Protein AF-A0AAE3KQT6-F1 (afdb_monomer)

Sequence (241 aa):
MSINRRKFTQLAILGGASLATTSGIFFPKPAEAFIFGLLLRGLSSRAIFGSLLRFAAGRVIGSLSDSFGPSEEELLAIQLADRDFVERQFTANKTELARAQTSIFWGQQRQDNWGPNVGFGFVQKYQSEISTAKITGPTMTGIHVATQVLAKQGLSPNQVADSLLPVLSQFDDWCSWEGDSFPGATGNQNICFANYRTTLGEVTSRYELIEPGAGGRGNVELIVEAGGQPRRNIIVEVKFA

Organism: NCBI:txid2699891

Solvent-accessible surface area (backbone atoms only — not comparable to full-atom values): 12549 Å² total; per-residue (Å²): 134,82,83,50,67,71,61,51,50,51,52,50,49,52,52,49,49,53,46,39,67,69,38,63,83,77,46,65,63,58,71,46,79,47,82,45,81,45,55,31,71,75,55,44,21,52,61,51,43,63,60,44,45,70,21,43,44,57,51,55,48,66,76,54,74,87,53,102,57,71,50,74,70,51,41,51,53,42,52,55,54,50,48,54,35,48,78,71,51,31,70,41,64,56,24,74,42,42,71,65,58,70,41,60,48,32,22,20,16,24,82,48,99,45,32,57,30,34,34,39,40,34,50,47,76,37,99,90,39,84,22,48,35,35,36,17,20,46,56,39,50,34,51,54,55,46,50,53,54,41,44,74,72,67,46,51,44,50,56,41,29,29,32,69,40,73,63,58,67,65,45,79,42,74,34,41,82,65,11,28,71,48,94,94,51,91,41,48,68,35,31,33,78,48,75,45,46,22,79,37,33,34,33,39,31,39,34,38,50,75,38,85,57,73,67,19,30,33,38,22,40,30,37,36,42,28,67,99,52,58,31,34,40,40,35,36,40,35,33,27,81

Structure (mmCIF, N/CA/C/O backbone):
data_AF-A0AAE3KQT6-F1
#
_entry.id   AF-A0AAE3KQT6-F1
#
loop_
_atom_site.group_PDB
_atom_site.id
_atom_site.type_symbol
_atom_site.label_atom_id
_atom_site.label_alt_id
_atom_site.label_comp_id
_atom_site.label_asym_id
_atom_site.label_entity_id
_atom_site.label_seq_id
_atom_site.pdbx_PDB_ins_code
_atom_site.Cartn_x
_atom_site.Cartn_y
_atom_site.Cartn_z
_atom_site.occupancy
_atom_site.B_iso_or_equiv
_atom_site.auth_seq_id
_atom_site.auth_comp_id
_atom_site.auth_asym_id
_atom_site.auth_atom_id
_atom_site.pdbx_PDB_model_num
ATOM 1 N N . MET A 1 1 ? -13.520 -45.373 35.159 1.00 45.06 1 MET A N 1
ATOM 2 C CA . MET A 1 1 ? -13.386 -45.866 33.768 1.00 45.06 1 MET A CA 1
ATOM 3 C C . MET A 1 1 ? -11.970 -45.583 33.290 1.00 45.06 1 MET A C 1
ATOM 5 O O . MET A 1 1 ? -11.624 -44.420 33.146 1.00 45.06 1 MET A O 1
ATOM 9 N N . SER A 1 2 ? -11.134 -46.604 33.095 1.00 53.38 2 SER A N 1
ATOM 10 C CA . SER A 1 2 ? -9.786 -46.422 32.540 1.00 53.38 2 SER A CA 1
ATOM 11 C C . SER A 1 2 ? -9.871 -46.237 31.024 1.00 53.38 2 SER A C 1
ATOM 13 O O . SER A 1 2 ? -10.449 -47.078 30.330 1.00 53.38 2 SER A O 1
ATOM 15 N N . ILE A 1 3 ? -9.305 -45.152 30.494 1.00 54.44 3 ILE A N 1
ATOM 16 C CA . ILE A 1 3 ? -9.209 -44.941 29.046 1.00 54.44 3 ILE A CA 1
ATOM 17 C C . ILE A 1 3 ? -8.316 -46.048 28.468 1.00 54.44 3 ILE A C 1
ATOM 19 O O . ILE A 1 3 ? -7.129 -46.133 28.768 1.00 54.44 3 ILE A O 1
ATOM 23 N N . ASN A 1 4 ? -8.907 -46.930 27.660 1.00 73.75 4 ASN A N 1
ATOM 24 C CA . ASN A 1 4 ? -8.186 -47.990 26.961 1.00 73.75 4 ASN A CA 1
ATOM 25 C C . ASN A 1 4 ? -7.177 -47.352 25.990 1.00 73.75 4 ASN A C 1
ATOM 27 O O . ASN A 1 4 ? -7.542 -46.452 25.229 1.00 73.75 4 ASN A O 1
ATOM 31 N N . ARG A 1 5 ? -5.929 -47.839 25.994 1.00 61.91 5 ARG A N 1
ATOM 32 C CA . ARG A 1 5 ? -4.806 -47.354 25.174 1.00 61.91 5 ARG A CA 1
ATOM 33 C C . ARG A 1 5 ? -5.206 -47.120 23.714 1.00 61.91 5 ARG A C 1
ATOM 35 O O . ARG A 1 5 ? -4.842 -46.103 23.144 1.00 61.91 5 ARG A O 1
ATOM 42 N N . ARG A 1 6 ? -6.055 -47.983 23.145 1.00 67.12 6 ARG A N 1
ATOM 43 C CA . ARG A 1 6 ? -6.556 -47.853 21.765 1.00 67.12 6 ARG A CA 1
ATOM 44 C C . ARG A 1 6 ? -7.429 -46.608 21.530 1.00 67.12 6 ARG A C 1
ATOM 46 O O . ARG A 1 6 ? -7.316 -45.989 20.478 1.00 67.12 6 ARG A O 1
ATOM 53 N N . LYS A 1 7 ? -8.253 -46.209 22.508 1.00 62.72 7 LYS A N 1
ATOM 54 C CA . LYS A 1 7 ? -9.067 -44.978 22.446 1.00 62.72 7 LYS A CA 1
ATOM 55 C C . LYS A 1 7 ? -8.210 -43.726 22.638 1.00 62.72 7 LYS A C 1
ATOM 57 O O . LYS A 1 7 ? -8.440 -42.732 21.960 1.00 62.72 7 LYS A O 1
ATOM 62 N N . PHE A 1 8 ? -7.196 -43.794 23.504 1.00 66.56 8 PHE A N 1
ATOM 63 C CA . PHE A 1 8 ? -6.222 -42.711 23.664 1.00 66.56 8 PHE A CA 1
ATOM 64 C C . PHE A 1 8 ? -5.419 -42.485 22.377 1.00 66.56 8 PHE A C 1
ATOM 66 O O . PHE A 1 8 ? -5.303 -41.355 21.923 1.00 66.56 8 PHE A O 1
ATOM 73 N N . THR A 1 9 ? -4.935 -43.552 21.733 1.00 61.53 9 THR A N 1
ATOM 74 C CA . THR A 1 9 ? -4.203 -43.445 20.463 1.00 61.53 9 THR A CA 1
ATOM 75 C C . THR A 1 9 ? -5.090 -42.917 19.335 1.00 61.53 9 THR A C 1
ATOM 77 O O . THR A 1 9 ? -4.634 -42.089 18.559 1.00 61.53 9 THR A O 1
ATOM 80 N N . GLN A 1 10 ? -6.364 -43.318 19.261 1.00 51.22 10 GLN A N 1
ATOM 81 C CA . GLN A 1 10 ? -7.303 -42.742 18.290 1.00 51.22 10 GLN A CA 1
ATOM 82 C C . GLN A 1 10 ? -7.546 -41.248 18.527 1.00 51.22 10 GLN A C 1
ATOM 84 O O . GLN A 1 10 ? -7.525 -40.482 17.572 1.00 51.22 10 GLN A O 1
ATOM 89 N N . LEU A 1 11 ? -7.714 -40.817 19.780 1.00 55.22 11 LEU A N 1
ATOM 90 C CA . LEU A 1 11 ? -7.868 -39.397 20.117 1.00 55.22 11 LEU A CA 1
ATOM 91 C C . LEU A 1 11 ? -6.589 -38.593 19.852 1.00 55.22 11 LEU A C 1
ATOM 93 O O . LEU A 1 11 ? -6.672 -37.480 19.347 1.00 55.22 11 LEU A O 1
ATOM 97 N N . ALA A 1 12 ? -5.414 -39.159 20.129 1.00 56.00 12 ALA A N 1
ATOM 98 C CA . ALA A 1 12 ? -4.128 -38.523 19.854 1.00 56.00 12 ALA A CA 1
ATOM 99 C C . ALA A 1 12 ? -3.835 -38.427 18.348 1.00 56.00 12 ALA A C 1
ATOM 101 O O . ALA A 1 12 ? -3.315 -37.412 17.898 1.00 56.00 12 ALA A O 1
ATOM 102 N N . ILE A 1 13 ? -4.207 -39.441 17.556 1.00 56.50 13 ILE A N 1
ATOM 103 C CA . ILE A 1 13 ? -4.082 -39.410 16.091 1.00 56.50 13 ILE A CA 1
ATOM 104 C C . ILE A 1 13 ? -5.097 -38.442 15.485 1.00 56.50 13 ILE A C 1
ATOM 106 O O . ILE A 1 13 ? -4.734 -37.700 14.586 1.00 56.50 13 ILE A O 1
ATOM 110 N N . LEU A 1 14 ? -6.336 -38.391 15.981 1.00 55.06 14 LEU A N 1
ATOM 111 C CA . LEU A 1 14 ? -7.327 -37.412 15.522 1.00 55.06 14 LEU A CA 1
ATOM 112 C C . LEU A 1 14 ? -6.923 -35.982 15.904 1.00 55.06 14 LEU A C 1
ATOM 114 O O . LEU A 1 14 ? -7.011 -35.089 15.070 1.00 55.06 14 LEU A O 1
ATOM 118 N N . GLY A 1 15 ? -6.405 -35.769 17.117 1.00 51.66 15 GLY A N 1
ATOM 119 C CA . GLY A 1 15 ? -5.860 -34.480 17.549 1.00 51.66 15 GLY A CA 1
ATOM 120 C C . GLY A 1 15 ? -4.611 -34.070 16.762 1.00 51.66 15 GLY A C 1
ATOM 121 O O . GLY A 1 15 ? -4.498 -32.920 16.347 1.00 51.66 15 GLY A O 1
ATOM 122 N N . GLY A 1 16 ? -3.711 -35.018 16.484 1.00 51.59 16 GLY A N 1
ATOM 123 C CA . GLY A 1 16 ? -2.509 -34.810 15.675 1.00 51.59 16 GLY A CA 1
ATOM 124 C C . GLY A 1 16 ? -2.806 -34.591 14.191 1.00 51.59 16 GLY A C 1
ATOM 125 O O . GLY A 1 16 ? -2.190 -33.732 13.571 1.00 51.59 16 GLY A O 1
ATOM 126 N N . ALA A 1 17 ? -3.790 -35.295 13.629 1.00 51.03 17 ALA A N 1
ATOM 127 C CA . ALA A 1 17 ? -4.264 -35.092 12.263 1.00 51.03 17 ALA A CA 1
ATOM 128 C C . ALA A 1 17 ? -4.976 -33.742 12.121 1.00 51.03 17 ALA A C 1
ATOM 130 O O . ALA A 1 17 ? -4.732 -33.038 11.148 1.00 51.03 17 ALA A O 1
ATOM 131 N N . SER A 1 18 ? -5.771 -33.340 13.119 1.00 46.16 18 SER A N 1
ATOM 132 C CA . SER A 1 18 ? -6.424 -32.028 13.139 1.00 46.16 18 SER A CA 1
ATOM 133 C C . SER A 1 18 ? -5.397 -30.891 13.227 1.00 46.16 18 SER A C 1
ATOM 135 O O . SER A 1 18 ? -5.534 -29.897 12.516 1.00 46.16 18 SER A O 1
ATOM 137 N N . LEU A 1 19 ? -4.328 -31.068 14.018 1.00 48.12 19 LEU A N 1
ATOM 138 C CA . LEU A 1 19 ? -3.187 -30.146 14.082 1.00 48.12 19 LEU A CA 1
ATOM 139 C C . LEU A 1 19 ? -2.345 -30.146 12.799 1.00 48.12 19 LEU A C 1
ATOM 141 O O . LEU A 1 19 ? -1.865 -29.091 12.395 1.00 48.12 19 LEU A O 1
ATOM 145 N N . ALA A 1 20 ? -2.178 -31.287 12.128 1.00 43.75 20 ALA A N 1
ATOM 146 C CA . ALA A 1 20 ? -1.479 -31.377 10.845 1.00 43.75 20 ALA A CA 1
ATOM 147 C C . ALA A 1 20 ? -2.267 -30.711 9.705 1.00 43.75 20 ALA A C 1
ATOM 149 O O . ALA A 1 20 ? -1.659 -30.121 8.821 1.00 43.75 20 ALA A O 1
ATOM 150 N N . THR A 1 21 ? -3.605 -30.738 9.745 1.00 46.75 21 THR A N 1
ATOM 151 C CA . THR A 1 21 ? -4.458 -29.992 8.802 1.00 46.75 21 THR A CA 1
ATOM 152 C C . THR A 1 21 ? -4.517 -28.491 9.081 1.00 46.75 21 THR A C 1
ATOM 154 O O . THR A 1 21 ? -4.748 -27.719 8.156 1.00 46.75 21 THR A O 1
ATOM 157 N N . THR A 1 22 ? -4.302 -28.050 10.327 1.00 47.22 22 THR A N 1
ATOM 158 C CA . THR A 1 22 ? -4.290 -26.617 10.680 1.00 47.22 22 THR A CA 1
ATOM 159 C C . THR A 1 22 ? -2.896 -25.992 10.666 1.00 47.22 22 THR A C 1
ATOM 161 O O . THR A 1 22 ? -2.772 -24.781 10.504 1.00 47.22 22 THR A O 1
ATOM 164 N N . SER A 1 23 ? -1.837 -26.785 10.840 1.00 45.09 23 SER A N 1
ATOM 165 C CA . SER A 1 23 ? -0.459 -26.331 10.664 1.00 45.09 23 SER A CA 1
ATOM 166 C C . SER A 1 23 ? -0.118 -26.420 9.180 1.00 45.09 23 SER A C 1
ATOM 168 O O . SER A 1 23 ? -0.044 -27.504 8.612 1.00 45.09 23 SER A O 1
ATOM 170 N N . GLY A 1 24 ? 0.108 -25.278 8.527 1.00 44.66 24 GLY A N 1
ATOM 171 C CA . GLY A 1 24 ? 0.478 -25.192 7.104 1.00 44.66 24 GLY A CA 1
ATOM 172 C C . GLY A 1 24 ? 1.811 -25.864 6.723 1.00 44.66 24 GLY A C 1
ATOM 173 O O . GLY A 1 24 ? 2.360 -25.557 5.673 1.00 44.66 24 GLY A O 1
ATOM 174 N N . ILE A 1 25 ? 2.341 -26.748 7.577 1.00 52.38 25 ILE A N 1
ATOM 175 C CA . ILE A 1 25 ? 3.559 -27.542 7.397 1.00 5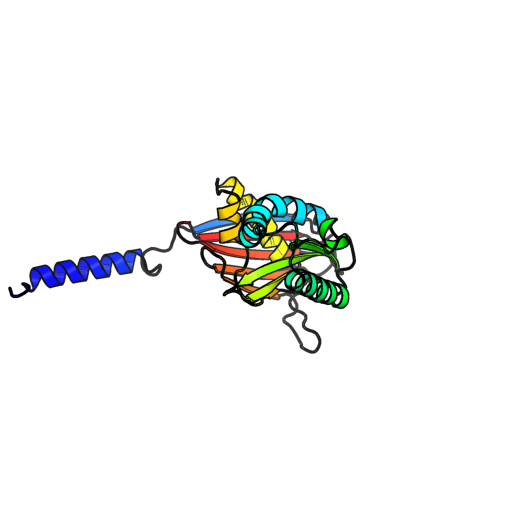2.38 25 ILE A CA 1
ATOM 176 C C . ILE A 1 25 ? 3.283 -28.774 6.520 1.00 52.38 25 ILE A C 1
ATOM 178 O O . ILE A 1 25 ? 4.110 -29.105 5.677 1.00 52.38 25 ILE A O 1
ATOM 182 N N . PHE A 1 26 ? 2.137 -29.451 6.689 1.00 44.38 26 PHE A N 1
ATOM 183 C CA . PHE A 1 26 ? 1.831 -30.702 5.964 1.00 44.38 26 PHE A CA 1
ATOM 184 C C . PHE A 1 26 ? 0.828 -30.537 4.820 1.00 44.38 26 PHE A C 1
ATOM 186 O O . PHE A 1 26 ? 0.835 -31.326 3.879 1.00 44.38 26 PHE A O 1
ATOM 193 N N . PHE A 1 27 ? 0.006 -29.490 4.871 1.00 52.12 27 PHE A N 1
ATOM 194 C CA . PHE A 1 27 ? -0.872 -29.092 3.778 1.00 52.12 27 PHE A CA 1
ATOM 195 C C . PHE A 1 27 ? -0.632 -27.605 3.521 1.00 52.12 27 PHE A C 1
ATOM 197 O O . PHE A 1 27 ? -1.226 -26.774 4.216 1.00 52.12 27 PHE A O 1
ATOM 204 N N . PRO A 1 28 ? 0.277 -27.238 2.595 1.00 56.16 28 PRO A N 1
ATOM 205 C CA . PRO A 1 28 ? 0.441 -25.838 2.238 1.00 56.16 28 PRO A CA 1
ATOM 206 C C . PRO A 1 28 ? -0.929 -25.312 1.812 1.00 56.16 28 PRO A C 1
ATOM 208 O O . PRO A 1 28 ? -1.635 -25.967 1.039 1.00 56.16 28 PRO A O 1
ATOM 211 N N . LYS A 1 29 ? -1.333 -24.155 2.354 1.00 58.22 29 LYS A N 1
ATOM 212 C CA . LYS A 1 29 ? -2.556 -23.492 1.890 1.00 58.22 29 LYS A CA 1
ATOM 213 C C . LYS A 1 29 ? -2.483 -23.413 0.361 1.00 58.22 29 LYS A C 1
ATOM 215 O O . LYS A 1 29 ? -1.403 -23.095 -0.149 1.00 58.22 29 LYS A O 1
ATOM 220 N N . PRO A 1 30 ? -3.583 -23.684 -0.367 1.00 62.59 30 PRO A N 1
ATOM 221 C CA . PRO A 1 30 ? -3.598 -23.470 -1.806 1.00 62.59 30 PRO A CA 1
ATOM 222 C C . PRO A 1 30 ? -3.068 -22.061 -2.089 1.00 62.59 30 PRO A C 1
ATOM 224 O O . PRO A 1 30 ? -3.440 -21.109 -1.398 1.00 62.59 30 PRO A O 1
ATOM 227 N N . ALA A 1 31 ? -2.119 -21.971 -3.017 1.00 75.94 31 ALA A N 1
ATOM 228 C CA . ALA A 1 31 ? -1.433 -20.737 -3.353 1.00 75.94 31 ALA A CA 1
ATOM 229 C C . ALA A 1 31 ? -1.808 -20.336 -4.776 1.00 75.94 31 ALA A C 1
ATOM 231 O O . ALA A 1 31 ? -1.657 -21.121 -5.711 1.00 75.94 31 ALA A O 1
ATOM 232 N N . GLU A 1 32 ? -2.291 -19.113 -4.930 1.00 84.94 32 GLU A N 1
ATOM 233 C CA . GLU A 1 32 ? -2.606 -18.524 -6.224 1.00 84.94 32 GLU A CA 1
ATOM 234 C C . GLU A 1 32 ? -1.590 -17.430 -6.532 1.00 84.94 32 GLU A C 1
ATOM 236 O O . GLU A 1 32 ? -1.228 -16.647 -5.652 1.00 84.94 32 GLU A O 1
ATOM 241 N N . ALA A 1 33 ? -1.123 -17.377 -7.776 1.00 86.31 33 ALA A N 1
ATOM 242 C CA . ALA A 1 33 ? -0.138 -16.402 -8.220 1.00 86.31 33 ALA A CA 1
ATOM 243 C C . ALA A 1 33 ? -0.707 -15.545 -9.351 1.00 86.31 33 ALA A C 1
ATOM 245 O O . ALA A 1 33 ? -1.298 -16.065 -10.298 1.00 86.31 33 ALA A O 1
ATOM 246 N N . PHE A 1 34 ? -0.501 -14.234 -9.261 1.00 90.50 34 PHE A N 1
ATOM 247 C CA . PHE A 1 34 ? -0.956 -13.261 -10.245 1.00 90.50 34 PHE A CA 1
ATOM 248 C C . PHE A 1 34 ? 0.182 -12.322 -10.626 1.00 90.50 34 PHE A C 1
ATOM 250 O O . PHE A 1 34 ? 0.961 -11.918 -9.766 1.00 90.50 34 PHE A O 1
ATOM 257 N N . ILE A 1 35 ? 0.254 -11.953 -11.906 1.00 89.06 35 ILE A N 1
ATOM 258 C CA . ILE A 1 35 ? 1.260 -11.026 -12.432 1.00 89.06 35 ILE A CA 1
ATOM 259 C C . ILE A 1 35 ? 0.548 -9.919 -13.208 1.00 89.06 35 ILE A C 1
ATOM 261 O O . ILE A 1 35 ? -0.262 -10.198 -14.094 1.00 89.06 35 ILE A O 1
ATOM 265 N N . PHE A 1 36 ? 0.860 -8.667 -12.883 1.00 92.88 36 PHE A N 1
ATOM 266 C CA . PHE A 1 36 ? 0.294 -7.479 -13.518 1.00 92.88 36 PHE A CA 1
ATOM 267 C C . PHE A 1 36 ? 1.395 -6.530 -13.973 1.00 92.88 36 PHE A C 1
ATOM 269 O O . PHE A 1 36 ? 2.407 -6.387 -13.298 1.00 92.88 36 PHE A O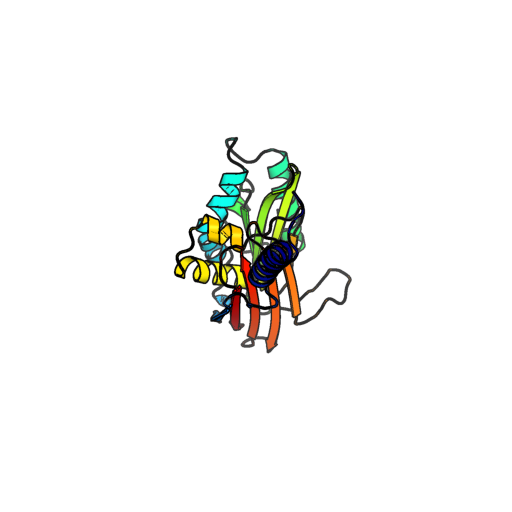 1
ATOM 276 N N . GLY A 1 37 ? 1.168 -5.849 -15.096 1.00 90.69 37 GLY A N 1
ATOM 277 C CA . GLY A 1 37 ? 2.009 -4.749 -15.561 1.00 90.69 37 GLY A CA 1
ATOM 278 C C . GLY A 1 37 ? 1.284 -3.417 -15.404 1.00 90.69 37 GLY A C 1
ATOM 279 O O . GLY A 1 37 ? 0.107 -3.309 -15.757 1.00 90.69 37 GLY A O 1
ATOM 280 N N . LEU A 1 38 ? 1.977 -2.400 -14.900 1.00 91.19 38 LEU A N 1
ATOM 281 C CA . LEU A 1 38 ? 1.427 -1.065 -14.696 1.00 91.19 38 LEU A CA 1
ATOM 282 C C . LEU A 1 38 ? 2.431 0.017 -15.113 1.00 91.19 38 LEU A C 1
ATOM 284 O O . LEU A 1 38 ? 3.636 -0.125 -14.932 1.00 91.19 38 LEU A O 1
ATOM 288 N N . LEU A 1 39 ? 1.931 1.119 -15.678 1.00 91.25 39 LEU A N 1
ATOM 289 C CA . LEU A 1 39 ? 2.743 2.301 -15.973 1.00 91.25 39 LEU A CA 1
ATOM 290 C C . LEU A 1 39 ? 2.680 3.275 -14.800 1.00 91.25 39 LEU A C 1
ATOM 292 O O . LEU A 1 39 ? 1.590 3.737 -14.456 1.00 91.25 39 LEU A O 1
ATOM 296 N N . LEU A 1 40 ? 3.832 3.652 -14.246 1.00 88.06 40 LEU A N 1
ATOM 297 C CA . LEU A 1 40 ? 3.901 4.487 -13.049 1.00 88.06 40 LEU A CA 1
ATOM 298 C C . LEU A 1 40 ? 3.211 5.844 -13.243 1.00 88.06 40 LEU A C 1
ATOM 300 O O . LEU A 1 40 ? 2.447 6.279 -12.390 1.00 88.06 40 LEU A O 1
ATOM 304 N N . ARG A 1 41 ? 3.362 6.468 -14.419 1.00 86.12 41 ARG A N 1
ATOM 305 C CA . ARG A 1 41 ? 2.656 7.715 -14.786 1.00 86.12 41 ARG A CA 1
ATOM 306 C C . ARG A 1 41 ? 1.124 7.628 -14.729 1.00 86.12 41 ARG A C 1
ATOM 308 O O . ARG A 1 41 ? 0.462 8.658 -14.701 1.00 86.12 41 ARG A O 1
ATOM 315 N N . GLY A 1 42 ? 0.563 6.419 -14.788 1.00 82.75 42 GLY A N 1
ATOM 316 C CA . GLY A 1 42 ? -0.875 6.183 -14.681 1.00 82.75 42 GLY A CA 1
ATOM 317 C C . GLY A 1 42 ? -1.380 6.182 -13.238 1.00 82.75 42 GLY A C 1
ATOM 318 O O . GLY A 1 42 ? -2.591 6.239 -13.023 1.00 82.75 42 GLY A O 1
ATOM 319 N N . LEU A 1 43 ? -0.481 6.133 -12.249 1.00 85.81 43 LEU A N 1
ATOM 320 C CA . LEU A 1 43 ? -0.858 6.231 -10.848 1.00 85.81 43 LEU A CA 1
ATOM 321 C C . LEU A 1 43 ? -1.170 7.677 -10.481 1.00 85.81 43 LEU A C 1
ATOM 323 O O . LEU A 1 43 ? -0.434 8.612 -10.782 1.00 85.81 43 LEU A O 1
ATOM 327 N N . SER A 1 44 ? -2.272 7.850 -9.768 1.00 87.62 44 SER A N 1
ATOM 328 C CA . SER A 1 44 ? -2.572 9.090 -9.070 1.00 87.62 44 SER A CA 1
ATOM 329 C C . SER A 1 44 ? -3.217 8.758 -7.741 1.00 87.62 44 SER A C 1
ATOM 331 O O . SER A 1 44 ? -3.967 7.781 -7.626 1.00 87.62 44 SER A O 1
ATOM 333 N N . SER A 1 45 ? -2.965 9.600 -6.745 1.00 85.31 45 SER A N 1
ATOM 334 C CA . SER A 1 45 ? -3.616 9.505 -5.438 1.00 85.31 45 SER A CA 1
ATOM 335 C C . SER A 1 45 ? -5.135 9.431 -5.567 1.00 85.31 45 SER A C 1
ATOM 337 O O . SER A 1 45 ? -5.755 8.605 -4.914 1.00 85.31 45 SER A O 1
ATOM 3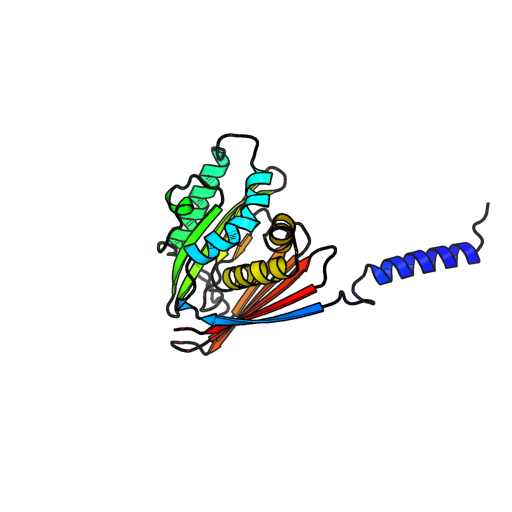39 N N . ARG A 1 46 ? -5.746 10.213 -6.465 1.00 83.00 46 ARG A N 1
ATOM 340 C CA . ARG A 1 46 ? -7.200 10.202 -6.692 1.00 83.00 46 ARG A CA 1
ATOM 341 C C . ARG A 1 46 ? -7.709 8.875 -7.250 1.00 83.00 46 ARG A C 1
ATOM 343 O O . ARG A 1 46 ? -8.726 8.387 -6.769 1.00 83.00 46 ARG A O 1
ATOM 350 N N . ALA A 1 47 ? -7.026 8.294 -8.238 1.00 82.06 47 ALA A N 1
ATOM 351 C CA . ALA A 1 47 ? -7.447 7.028 -8.838 1.00 82.06 47 ALA A CA 1
ATOM 352 C C . ALA A 1 47 ? -7.317 5.865 -7.844 1.00 82.06 47 ALA A C 1
ATOM 354 O O . ALA A 1 47 ? -8.269 5.105 -7.650 1.00 82.06 47 ALA A O 1
ATOM 355 N N . ILE A 1 48 ? -6.168 5.772 -7.164 1.00 84.88 48 ILE A N 1
ATOM 356 C CA . ILE A 1 48 ? -5.932 4.746 -6.143 1.00 84.88 48 ILE A CA 1
ATOM 357 C C . ILE A 1 48 ? -6.944 4.910 -5.006 1.00 84.88 48 ILE A C 1
ATOM 359 O O . ILE A 1 48 ? -7.656 3.964 -4.673 1.00 84.88 48 ILE A O 1
ATOM 363 N N . PHE A 1 49 ? -7.092 6.121 -4.476 1.00 79.75 49 PHE A N 1
ATOM 364 C CA . PHE A 1 49 ? -7.993 6.396 -3.363 1.00 79.75 49 PHE A CA 1
ATOM 365 C C . PHE A 1 49 ? -9.461 6.156 -3.709 1.00 79.75 49 PHE A C 1
ATOM 367 O O . PHE A 1 49 ? -10.159 5.500 -2.949 1.00 79.75 49 PHE A O 1
ATOM 374 N N . GLY A 1 50 ? -9.932 6.616 -4.871 1.00 75.56 50 GLY A N 1
ATOM 375 C CA . GLY A 1 50 ? -11.310 6.380 -5.308 1.00 75.56 50 GLY A CA 1
ATOM 376 C C . GLY A 1 50 ? -11.636 4.891 -5.454 1.00 75.56 50 GLY A C 1
ATOM 377 O O . GLY A 1 50 ? -12.756 4.473 -5.159 1.00 75.56 50 GLY A O 1
ATOM 378 N N . SER A 1 51 ? -10.653 4.077 -5.858 1.00 76.81 51 SER A N 1
ATOM 379 C CA . SER A 1 51 ? -10.810 2.621 -5.903 1.00 76.81 51 SER A CA 1
ATOM 380 C C . SER A 1 51 ? -10.871 2.009 -4.503 1.00 76.81 51 SER A C 1
ATOM 382 O O . SER A 1 51 ? -11.785 1.237 -4.228 1.00 76.81 51 SER A O 1
ATOM 384 N N . LEU A 1 52 ? -9.958 2.401 -3.608 1.00 78.12 52 LEU A N 1
ATOM 385 C CA . LEU A 1 52 ? -9.850 1.862 -2.254 1.00 78.12 52 LEU A CA 1
ATOM 386 C C . LEU A 1 52 ? -11.010 2.288 -1.371 1.00 78.12 52 LEU A C 1
ATOM 388 O O . LEU A 1 52 ? -11.431 1.506 -0.528 1.00 78.12 52 LEU A O 1
ATOM 392 N N . LEU A 1 53 ? -11.558 3.484 -1.589 1.00 74.62 53 LEU A N 1
ATOM 393 C CA . LEU A 1 53 ? -12.656 4.030 -0.807 1.00 74.62 53 LEU A CA 1
ATOM 394 C C . LEU A 1 53 ? -13.821 3.045 -0.717 1.00 74.62 53 LEU A C 1
ATOM 396 O O . LEU A 1 53 ? -14.370 2.850 0.355 1.00 74.62 53 LEU A O 1
ATOM 400 N N . ARG A 1 54 ? -14.153 2.356 -1.811 1.00 73.06 54 ARG A N 1
ATOM 401 C CA . ARG A 1 54 ? -15.261 1.386 -1.848 1.00 73.06 54 ARG A CA 1
ATOM 402 C C . ARG A 1 54 ? -15.060 0.189 -0.913 1.00 73.06 54 ARG A C 1
ATOM 404 O O . ARG A 1 54 ? -16.040 -0.433 -0.523 1.00 73.06 54 ARG A O 1
ATOM 411 N N . PHE A 1 55 ? -13.813 -0.125 -0.571 1.00 73.56 55 PHE A N 1
ATOM 412 C CA . PHE A 1 55 ? -13.428 -1.273 0.251 1.00 73.56 55 PHE A CA 1
ATOM 413 C C . PHE A 1 55 ? -13.068 -0.831 1.672 1.00 73.56 55 PHE A C 1
ATOM 415 O O . PHE A 1 55 ? -13.609 -1.351 2.643 1.00 73.56 55 PHE A O 1
ATOM 422 N N . ALA A 1 56 ? -12.223 0.194 1.795 1.00 65.31 56 ALA A N 1
ATOM 423 C CA . ALA A 1 56 ? -11.797 0.766 3.065 1.00 65.31 56 ALA A CA 1
ATOM 424 C C . ALA A 1 56 ? -12.952 1.431 3.826 1.00 65.31 56 ALA A C 1
ATOM 426 O O . ALA A 1 56 ? -13.010 1.304 5.047 1.00 65.31 56 ALA A O 1
ATOM 427 N N . ALA A 1 57 ? -13.902 2.077 3.134 1.00 59.50 57 ALA A N 1
ATOM 428 C CA . ALA A 1 57 ? -15.045 2.722 3.780 1.00 59.50 57 ALA A CA 1
ATOM 429 C C . ALA A 1 57 ? -15.864 1.742 4.630 1.00 59.50 57 ALA A C 1
ATOM 431 O O . ALA A 1 57 ? -16.277 2.110 5.719 1.00 59.50 57 ALA A O 1
ATOM 432 N N . GLY A 1 58 ? -16.042 0.487 4.204 1.00 53.91 58 GLY A N 1
ATOM 433 C CA . GLY A 1 58 ? -16.807 -0.502 4.976 1.00 53.91 58 GLY A CA 1
ATOM 434 C C . GLY A 1 58 ? -16.217 -0.796 6.361 1.00 53.91 58 GLY A C 1
ATOM 435 O O . GLY A 1 58 ? -16.957 -0.999 7.320 1.00 53.91 58 GLY A O 1
ATOM 436 N N . ARG A 1 59 ? -14.887 -0.737 6.489 1.00 59.00 59 ARG A N 1
ATOM 437 C CA . ARG A 1 59 ? -14.161 -0.991 7.740 1.00 59.00 59 ARG A CA 1
ATOM 438 C C . ARG A 1 59 ? -13.922 0.278 8.553 1.00 59.00 59 ARG A C 1
ATOM 440 O O . ARG A 1 59 ? -14.141 0.291 9.756 1.00 59.00 59 ARG A O 1
ATOM 447 N N . VAL A 1 60 ? -13.503 1.342 7.879 1.00 53.47 60 VAL A N 1
ATOM 448 C CA . VAL A 1 60 ? -13.128 2.618 8.493 1.00 53.47 60 VAL A CA 1
ATOM 449 C C . VAL A 1 60 ? -14.366 3.396 8.968 1.00 53.47 60 VAL A C 1
ATOM 451 O O . VAL A 1 60 ? -14.339 3.983 10.045 1.00 53.47 60 VAL A O 1
ATOM 454 N N . ILE A 1 61 ? -15.488 3.329 8.236 1.00 47.12 61 ILE A N 1
ATOM 455 C CA . ILE A 1 61 ? -16.780 3.876 8.695 1.00 47.12 61 ILE A CA 1
ATOM 456 C C . ILE A 1 61 ? -17.377 2.978 9.788 1.00 47.12 61 ILE A C 1
ATOM 458 O O . ILE A 1 61 ? -17.895 3.488 10.777 1.00 47.12 61 ILE A O 1
ATOM 462 N N . GLY A 1 62 ? -17.260 1.651 9.652 1.00 41.59 62 GLY A N 1
ATOM 463 C CA . GLY A 1 62 ? -17.800 0.687 10.618 1.00 41.59 62 GLY A CA 1
ATOM 464 C C . GLY A 1 62 ? -17.123 0.714 11.993 1.00 41.59 62 GLY A C 1
ATOM 465 O O . GLY A 1 62 ? -17.769 0.407 12.988 1.00 41.59 62 GLY A O 1
ATOM 466 N N . SER A 1 63 ? -15.850 1.116 12.081 1.00 49.66 63 SER A N 1
ATOM 467 C CA . SER A 1 63 ? -15.146 1.271 13.363 1.00 49.66 63 SER A CA 1
ATOM 468 C C . SER A 1 63 ? -15.425 2.596 14.080 1.00 49.66 63 SER A C 1
ATOM 470 O O . SER A 1 63 ? -14.984 2.760 15.217 1.00 49.66 63 SER A O 1
ATOM 472 N N . LEU A 1 64 ? -16.090 3.557 13.424 1.00 49.34 64 LEU A N 1
ATOM 473 C CA . LEU A 1 64 ? -16.190 4.944 13.898 1.00 49.34 64 LEU A CA 1
ATOM 474 C C . LEU A 1 64 ? -17.611 5.538 13.870 1.00 49.34 64 LEU A C 1
ATOM 476 O O . LEU A 1 64 ? -17.789 6.730 14.107 1.00 49.34 64 LEU A O 1
ATOM 480 N N . SER A 1 65 ? -18.646 4.722 13.661 1.00 43.22 65 SER A N 1
ATOM 481 C CA . SER A 1 65 ? -20.031 5.196 13.561 1.00 43.22 65 SER A CA 1
ATOM 482 C C . SER A 1 65 ? -20.802 5.220 14.889 1.00 43.22 65 SER A C 1
ATOM 484 O O . SER A 1 65 ? -21.840 4.574 14.993 1.00 43.22 65 SER A O 1
ATOM 486 N N . ASP A 1 66 ? -20.354 6.019 15.858 1.00 46.69 66 ASP A N 1
ATOM 487 C CA . ASP A 1 66 ? -21.237 6.458 16.957 1.00 46.69 66 ASP A CA 1
ATOM 488 C C . ASP A 1 66 ? -21.498 7.976 16.949 1.00 46.69 66 ASP A C 1
ATOM 490 O O . ASP A 1 66 ? -22.279 8.466 17.762 1.00 46.69 66 ASP A O 1
ATOM 494 N N . SER A 1 67 ? -20.895 8.776 16.056 1.00 45.59 67 SER A N 1
ATOM 495 C CA . SER A 1 67 ? -21.095 10.238 16.061 1.00 45.59 67 SER A CA 1
ATOM 496 C C . SER A 1 67 ? -20.977 10.897 14.681 1.00 45.59 67 SER A C 1
ATOM 498 O O . SER A 1 67 ? -20.348 10.371 13.768 1.00 45.59 67 SER A O 1
ATOM 500 N N . PHE A 1 68 ? -21.625 12.060 14.538 1.00 51.81 68 PHE A N 1
ATOM 501 C CA . PHE A 1 68 ? -21.737 12.920 13.347 1.00 51.81 68 PHE A CA 1
ATOM 502 C C . PHE A 1 68 ? -20.398 13.559 12.894 1.00 51.81 68 PHE A C 1
ATOM 504 O O . PHE A 1 68 ? -20.321 14.765 12.665 1.00 51.81 68 PHE A O 1
ATOM 511 N N . GLY A 1 69 ? -19.337 12.766 12.757 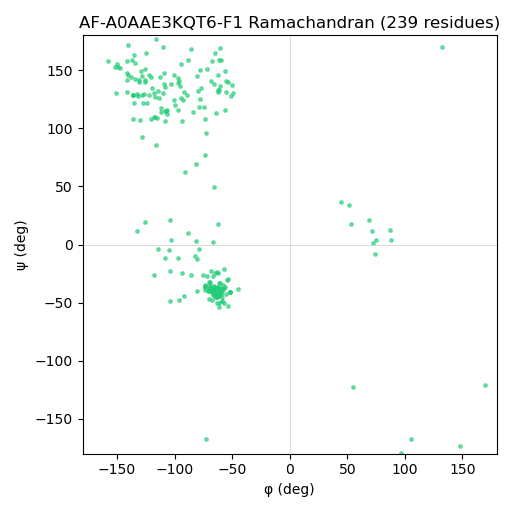1.00 59.44 69 GLY A N 1
ATOM 512 C CA . GLY A 1 69 ? -17.994 13.220 12.388 1.00 59.44 69 GLY A CA 1
ATOM 513 C C . GLY A 1 69 ? -16.908 12.646 13.303 1.00 59.44 69 GLY A C 1
ATOM 514 O O . GLY A 1 69 ? -17.238 12.025 14.314 1.00 59.44 69 GLY A O 1
ATOM 515 N N . PRO A 1 70 ? -15.624 12.826 12.941 1.00 69.06 70 PRO A N 1
ATOM 516 C CA . PRO A 1 70 ? -14.507 12.378 13.768 1.00 69.06 70 PRO A CA 1
ATOM 517 C C . PRO A 1 70 ? -14.491 13.089 15.129 1.00 69.06 70 PRO A C 1
ATOM 519 O O . PRO A 1 70 ? -14.840 14.268 15.222 1.00 69.06 70 PRO A O 1
ATOM 522 N N . SER A 1 71 ? -14.062 12.383 16.176 1.00 78.19 71 SER A N 1
ATOM 523 C CA . SER A 1 71 ? -13.819 12.976 17.499 1.00 78.19 71 SER A CA 1
ATOM 524 C C . SER A 1 71 ? -12.664 13.991 17.465 1.00 78.19 71 SER A C 1
ATOM 526 O O . SER A 1 71 ? -11.865 14.009 16.528 1.00 78.19 71 SER A O 1
ATOM 528 N N . GLU A 1 72 ? -12.529 14.832 18.497 1.00 81.88 72 GLU A N 1
ATOM 529 C CA . GLU A 1 72 ? -11.389 15.763 18.604 1.00 81.88 72 GLU A CA 1
ATOM 530 C C . GLU A 1 72 ? -10.038 15.031 18.585 1.00 81.88 72 GLU A C 1
ATOM 532 O O . GLU A 1 72 ? -9.088 15.479 17.943 1.00 81.88 72 GLU A O 1
ATOM 537 N N . GLU A 1 73 ? -9.966 13.867 19.231 1.00 82.00 73 GLU A N 1
ATOM 538 C CA . GLU A 1 73 ? -8.773 13.021 19.247 1.00 82.00 73 GLU A CA 1
ATOM 539 C C . GLU A 1 73 ? -8.469 12.438 17.855 1.00 82.00 73 GLU A C 1
ATOM 541 O O . GLU A 1 73 ? -7.312 12.386 17.434 1.00 82.00 73 GLU A O 1
ATOM 546 N N . GLU A 1 74 ? -9.502 12.047 17.102 1.00 80.38 74 GLU A N 1
ATOM 547 C CA . GLU A 1 74 ? -9.363 11.566 15.723 1.00 80.38 74 GLU A CA 1
ATOM 548 C C . GLU A 1 74 ? -8.919 12.694 14.786 1.00 80.38 74 GLU A C 1
ATOM 550 O O . GLU A 1 74 ? -8.036 12.486 13.955 1.00 80.38 74 GLU A O 1
ATOM 555 N N . LEU A 1 75 ? -9.466 13.903 14.947 1.00 81.69 75 LEU A N 1
ATOM 556 C CA . LEU A 1 75 ? -9.042 15.093 14.205 1.00 81.69 75 LEU A CA 1
ATOM 557 C C . LEU A 1 75 ? -7.577 15.442 14.475 1.00 81.69 75 LEU A C 1
ATOM 559 O O . LEU A 1 75 ? -6.833 15.720 13.533 1.00 81.69 75 LEU A O 1
ATOM 563 N N . LEU A 1 76 ? -7.140 15.382 15.734 1.00 85.56 76 LEU A N 1
ATOM 564 C CA . LEU A 1 76 ? -5.740 15.596 16.087 1.00 85.56 76 LEU A CA 1
ATOM 565 C C . LEU A 1 76 ? -4.835 14.546 15.425 1.00 85.56 76 LEU A C 1
ATOM 567 O O . LEU A 1 76 ? -3.805 14.897 14.848 1.00 85.56 76 LEU A O 1
ATOM 571 N N . ALA A 1 77 ? -5.232 13.272 15.450 1.00 84.62 77 ALA A N 1
ATOM 572 C CA . ALA A 1 77 ? -4.494 12.198 14.790 1.00 84.62 77 ALA A CA 1
ATOM 573 C C . ALA A 1 77 ? -4.400 12.406 13.265 1.00 84.62 77 ALA A C 1
ATOM 575 O O . ALA A 1 77 ? -3.323 12.232 12.689 1.00 84.62 77 ALA A O 1
ATOM 576 N N . ILE A 1 78 ? -5.490 12.844 12.618 1.00 84.12 78 ILE A N 1
ATOM 577 C CA . ILE A 1 78 ? -5.507 13.209 11.191 1.00 84.12 78 ILE A CA 1
ATOM 578 C C . ILE A 1 78 ? -4.500 14.333 10.915 1.00 84.12 78 ILE A C 1
ATOM 580 O O . ILE A 1 78 ? -3.693 14.222 9.993 1.00 84.12 78 ILE A O 1
ATOM 584 N N . GLN A 1 79 ? -4.516 15.403 11.714 1.00 86.12 79 GLN A N 1
ATOM 585 C CA . GLN A 1 79 ? -3.630 16.556 11.525 1.00 86.12 79 GLN A CA 1
ATOM 586 C C . GLN A 1 79 ? -2.152 16.196 11.705 1.00 86.12 79 GLN A C 1
ATOM 588 O O . GLN A 1 79 ? -1.315 16.617 10.904 1.00 86.12 79 GLN A O 1
ATOM 593 N N . LEU A 1 80 ? -1.823 15.398 12.727 1.00 87.12 80 LEU A N 1
ATOM 594 C CA . LEU A 1 80 ? -0.456 14.928 12.959 1.00 87.12 80 LEU A CA 1
ATOM 595 C C . LEU A 1 80 ? 0.038 14.067 11.796 1.00 87.12 80 LEU A C 1
ATOM 597 O O . LEU A 1 80 ? 1.145 14.265 11.302 1.00 87.12 80 LEU A O 1
ATOM 601 N N . ALA A 1 81 ? -0.800 13.161 11.304 1.00 85.94 81 ALA A N 1
ATOM 602 C CA . ALA A 1 81 ? -0.432 12.309 10.189 1.00 85.94 81 ALA A CA 1
ATOM 603 C C . ALA A 1 81 ? -0.332 13.081 8.856 1.00 85.94 81 ALA A C 1
ATOM 605 O O . ALA A 1 81 ? 0.553 12.784 8.055 1.00 85.94 81 ALA A O 1
ATOM 606 N N . ASP A 1 82 ? -1.174 14.097 8.610 1.00 86.75 82 ASP A N 1
ATOM 607 C CA . ASP A 1 82 ? -1.024 15.004 7.456 1.00 86.75 82 ASP A CA 1
ATOM 608 C C . ASP A 1 82 ? 0.281 15.808 7.537 1.00 86.75 82 ASP A C 1
ATOM 610 O O . ASP A 1 82 ? 0.948 15.991 6.515 1.00 86.75 82 ASP A O 1
ATOM 614 N N . ARG A 1 83 ? 0.694 16.227 8.741 1.00 88.75 83 ARG A N 1
ATOM 615 C CA . ARG A 1 83 ? 1.989 16.889 8.948 1.00 88.75 83 ARG A CA 1
ATOM 616 C C . ARG A 1 83 ? 3.146 15.994 8.509 1.00 88.75 83 ARG A C 1
ATOM 618 O O . ARG A 1 83 ? 4.000 16.465 7.764 1.00 88.75 83 ARG A O 1
ATOM 625 N N . ASP A 1 84 ? 3.131 14.711 8.866 1.00 89.69 84 ASP A N 1
ATOM 626 C CA . ASP A 1 84 ? 4.181 13.766 8.458 1.00 89.69 84 ASP A CA 1
ATOM 627 C C . ASP A 1 84 ? 4.266 13.615 6.927 1.00 89.69 84 ASP A C 1
ATOM 629 O O . ASP A 1 84 ? 5.357 13.554 6.355 1.00 89.69 84 ASP A O 1
ATOM 633 N N . PHE A 1 85 ? 3.122 13.601 6.230 1.00 89.88 85 PHE A N 1
ATOM 634 C CA . PHE A 1 85 ? 3.096 13.612 4.762 1.00 89.88 85 PHE A CA 1
ATOM 635 C C . PHE A 1 85 ? 3.720 14.889 4.192 1.00 89.88 85 PHE A C 1
ATOM 637 O O . PHE A 1 85 ? 4.505 14.818 3.243 1.00 89.88 85 PHE A O 1
ATOM 644 N N . VAL A 1 86 ? 3.394 16.052 4.763 1.00 89.62 86 VAL A N 1
ATOM 645 C CA . VAL A 1 86 ? 3.951 17.344 4.338 1.00 89.62 86 VAL A CA 1
ATOM 646 C C . VAL A 1 86 ? 5.462 17.395 4.573 1.00 89.62 86 VAL A C 1
ATOM 648 O O . VAL A 1 86 ? 6.193 17.774 3.658 1.00 89.62 86 VAL A O 1
ATOM 651 N N . GLU A 1 87 ? 5.941 16.954 5.738 1.00 90.19 87 GLU A N 1
ATOM 652 C CA . GLU A 1 87 ? 7.372 16.856 6.067 1.00 90.19 87 GLU A CA 1
ATOM 653 C C . GLU A 1 87 ? 8.125 15.959 5.073 1.00 90.19 87 GLU A C 1
ATOM 655 O O . GLU A 1 87 ? 9.256 16.251 4.687 1.00 90.19 87 GLU A O 1
ATOM 660 N N . ARG A 1 88 ? 7.465 14.906 4.578 1.00 88.88 88 ARG A N 1
ATOM 661 C CA . ARG A 1 88 ? 7.997 13.984 3.561 1.00 88.88 88 ARG A CA 1
ATOM 662 C C . ARG A 1 88 ? 7.720 14.409 2.118 1.00 88.88 88 ARG A C 1
ATOM 664 O O . ARG A 1 88 ? 7.989 13.626 1.207 1.00 88.88 88 ARG A O 1
ATOM 671 N N . GLN A 1 89 ? 7.233 15.633 1.901 1.00 90.50 89 GLN A N 1
ATOM 672 C CA . GLN A 1 89 ? 6.966 16.255 0.596 1.00 90.50 89 GLN A CA 1
ATOM 673 C C . GLN A 1 89 ? 5.802 15.645 -0.215 1.00 90.50 89 GLN A C 1
ATOM 675 O O . GLN A 1 89 ? 5.697 15.861 -1.423 1.00 90.50 89 GLN A O 1
ATOM 680 N N . PHE A 1 90 ? 4.870 14.937 0.426 1.00 90.88 90 PHE A N 1
ATOM 681 C CA . PHE A 1 90 ? 3.622 14.475 -0.198 1.00 90.88 90 PHE A CA 1
ATOM 682 C C . PHE A 1 90 ? 2.573 15.591 -0.224 1.00 90.88 90 PHE A C 1
ATOM 684 O O . PHE A 1 90 ? 1.571 15.555 0.483 1.00 90.88 90 PHE A O 1
ATOM 691 N N . THR A 1 91 ? 2.802 16.615 -1.041 1.00 88.31 91 THR A N 1
ATOM 692 C CA . THR A 1 91 ? 1.961 17.824 -1.084 1.00 88.31 91 THR A CA 1
ATOM 693 C C . THR A 1 91 ? 1.105 17.932 -2.348 1.00 88.31 91 THR A C 1
ATOM 695 O O . THR A 1 91 ? 0.176 18.742 -2.405 1.00 88.31 91 THR A O 1
ATOM 698 N N . ALA A 1 92 ? 1.367 17.102 -3.359 1.00 86.81 92 ALA A N 1
ATOM 699 C CA . ALA A 1 92 ? 0.672 17.119 -4.639 1.00 86.81 92 ALA A CA 1
ATOM 700 C C . ALA A 1 92 ? -0.587 16.239 -4.631 1.00 86.81 92 ALA A C 1
ATOM 702 O O . ALA A 1 92 ? -0.745 15.325 -3.823 1.00 86.81 92 ALA A O 1
ATOM 703 N N . ASN A 1 93 ? -1.505 16.523 -5.564 1.00 84.50 93 ASN A N 1
ATOM 704 C CA . ASN A 1 93 ? -2.718 15.740 -5.828 1.00 84.50 93 ASN A CA 1
ATOM 705 C C . ASN A 1 93 ? -3.497 15.304 -4.572 1.00 84.50 93 ASN A C 1
ATOM 707 O O . ASN A 1 93 ? -4.084 14.224 -4.554 1.00 84.50 93 ASN A O 1
ATOM 711 N N . LYS A 1 94 ? -3.558 16.140 -3.526 1.00 84.50 94 LYS A N 1
ATOM 712 C CA . LYS A 1 94 ? -4.380 15.853 -2.342 1.00 84.50 94 LYS A CA 1
ATOM 713 C C . LYS A 1 94 ? -5.814 15.497 -2.764 1.00 84.50 94 LYS A C 1
ATOM 715 O O . LYS A 1 94 ? -6.437 16.239 -3.538 1.00 84.50 94 LYS A O 1
ATOM 720 N N . THR A 1 95 ? -6.303 14.357 -2.282 1.00 79.81 95 THR A N 1
ATOM 721 C CA . THR A 1 95 ? -7.709 13.932 -2.415 1.00 79.81 95 THR A CA 1
ATOM 722 C C . THR A 1 95 ? -8.637 14.954 -1.753 1.00 79.81 95 THR A C 1
ATOM 724 O O . THR A 1 95 ? -8.199 15.731 -0.907 1.00 79.81 95 THR A O 1
ATOM 727 N N . GLU A 1 96 ? -9.916 14.992 -2.129 1.00 72.88 96 GLU A N 1
ATOM 728 C CA . GLU A 1 96 ? -10.880 15.945 -1.544 1.00 72.88 96 GLU A CA 1
ATOM 729 C C . GLU A 1 96 ? -10.954 15.813 -0.018 1.00 72.88 96 GLU A C 1
ATOM 731 O O . GLU A 1 96 ? -10.977 16.808 0.701 1.00 72.88 96 GLU A O 1
ATOM 736 N N . LEU A 1 97 ? -10.853 14.580 0.470 1.00 70.56 97 LEU A N 1
ATOM 737 C CA . LEU A 1 97 ? -10.870 14.252 1.890 1.00 70.56 97 LEU A CA 1
ATOM 738 C C . LEU A 1 97 ? -9.574 14.636 2.611 1.00 70.56 97 LEU A C 1
ATOM 740 O O . LEU A 1 97 ? -9.634 15.135 3.731 1.00 70.56 97 LEU A O 1
ATOM 744 N N . ALA A 1 98 ? -8.422 14.535 1.936 1.00 66.75 98 ALA A N 1
ATOM 745 C CA . ALA A 1 98 ? -7.164 15.094 2.438 1.00 66.75 98 ALA A CA 1
ATOM 746 C C . ALA A 1 98 ? -7.219 16.620 2.587 1.00 66.75 98 ALA A C 1
ATOM 748 O O . ALA A 1 98 ? -6.624 17.172 3.504 1.00 66.75 98 ALA A O 1
ATOM 749 N N . ARG A 1 99 ? -7.907 17.318 1.673 1.00 73.31 99 ARG A N 1
ATOM 750 C CA . ARG A 1 99 ? -8.027 18.786 1.718 1.00 73.31 99 ARG A CA 1
ATOM 751 C C . ARG A 1 99 ? -8.968 19.252 2.814 1.00 73.31 99 ARG A C 1
ATOM 753 O O . ARG A 1 99 ? -8.724 20.295 3.404 1.00 73.31 99 ARG A O 1
ATOM 760 N N . ALA A 1 100 ? -10.040 18.502 3.046 1.00 69.38 100 ALA A N 1
ATOM 761 C CA . ALA A 1 100 ? -11.005 18.830 4.079 1.00 69.38 100 ALA A CA 1
ATOM 762 C C . ALA A 1 100 ? -10.446 18.593 5.491 1.00 69.38 100 ALA A C 1
ATOM 764 O O . ALA A 1 100 ? -10.903 19.250 6.415 1.00 69.38 100 ALA A O 1
ATOM 765 N N . GLN A 1 101 ? -9.484 17.670 5.663 1.00 65.31 101 GLN A N 1
ATOM 766 C CA . GLN A 1 101 ? -8.939 17.242 6.968 1.00 65.31 101 GLN A CA 1
ATOM 767 C C . GLN A 1 101 ? -10.012 16.791 7.981 1.00 65.31 101 GLN A C 1
ATOM 769 O O . GLN A 1 101 ? -9.759 16.676 9.174 1.00 65.31 101 GLN A O 1
ATOM 774 N N . THR A 1 102 ? -11.216 16.494 7.504 1.00 63.22 102 THR A N 1
ATOM 775 C CA . THR A 1 102 ? -12.355 16.018 8.300 1.00 63.22 102 THR A CA 1
ATOM 776 C C . THR A 1 102 ? -12.579 14.521 8.138 1.00 63.22 102 THR A C 1
ATOM 778 O O . THR A 1 102 ? -13.560 13.974 8.637 1.00 63.22 102 THR A O 1
ATOM 781 N N . SER A 1 103 ? -11.696 13.849 7.399 1.00 66.88 103 SER A N 1
ATOM 782 C CA . SER A 1 103 ? -11.817 12.436 7.098 1.00 66.88 103 SER A CA 1
ATOM 783 C C . SER A 1 103 ? -10.686 11.654 7.733 1.00 66.88 103 SER A C 1
ATOM 785 O O . SER A 1 103 ? -9.509 11.953 7.566 1.00 66.88 103 SER A O 1
ATOM 787 N N . ILE A 1 104 ? -11.084 10.579 8.390 1.00 68.19 104 ILE A N 1
ATOM 788 C CA . ILE A 1 104 ? -10.241 9.524 8.949 1.00 68.19 104 ILE A CA 1
ATOM 789 C C . ILE A 1 104 ? -9.513 8.709 7.863 1.00 68.19 104 ILE A C 1
ATOM 791 O O . ILE A 1 104 ? -8.816 7.759 8.186 1.00 68.19 104 ILE A O 1
ATOM 795 N N . PHE A 1 105 ? -9.675 9.043 6.579 1.00 74.12 105 PHE A N 1
ATOM 796 C CA . PHE A 1 105 ? -8.978 8.433 5.449 1.00 74.12 105 PHE A CA 1
ATOM 797 C C . PHE A 1 105 ? -8.622 9.504 4.417 1.00 74.12 105 PHE A C 1
ATOM 799 O O . PHE A 1 105 ? -9.461 10.301 3.995 1.00 74.12 105 PHE A O 1
ATOM 806 N N . TRP A 1 106 ? -7.371 9.520 3.964 1.00 78.19 106 TRP A N 1
ATOM 807 C CA . TRP A 1 106 ? -6.921 10.513 2.998 1.00 78.19 106 TRP A CA 1
ATOM 808 C C . TRP A 1 106 ? -5.772 10.007 2.125 1.00 78.19 106 TRP A C 1
ATOM 810 O O . TRP A 1 106 ? -4.997 9.131 2.495 1.00 78.19 106 TRP A O 1
ATOM 820 N N . GLY A 1 107 ? -5.685 10.561 0.916 1.00 84.12 107 GLY A N 1
ATOM 821 C CA . GLY A 1 107 ? -4.626 10.262 -0.047 1.00 84.12 107 GLY A CA 1
ATOM 822 C C . GLY A 1 107 ? -3.902 11.517 -0.523 1.00 84.12 107 GLY A C 1
ATOM 823 O O . GLY A 1 107 ? -4.537 12.554 -0.762 1.00 84.12 107 GLY A O 1
ATOM 824 N N . GLN A 1 108 ? -2.586 11.405 -0.688 1.00 90.12 108 GLN A N 1
ATOM 825 C CA . GLN A 1 108 ? -1.677 12.465 -1.138 1.00 90.12 108 GLN A CA 1
ATOM 826 C C . GLN A 1 108 ? -0.624 11.898 -2.091 1.00 90.12 108 GLN A C 1
ATOM 828 O O . GLN A 1 108 ? -0.546 10.689 -2.296 1.00 90.12 108 GLN A O 1
ATOM 833 N N . GLN A 1 109 ? 0.162 12.763 -2.721 1.00 91.88 109 GLN A N 1
ATOM 834 C CA . GLN A 1 109 ? 1.164 12.349 -3.693 1.00 91.88 109 GLN A CA 1
ATOM 835 C C . GLN A 1 109 ? 2.431 13.191 -3.555 1.00 91.88 109 GLN A C 1
ATOM 837 O O . GLN A 1 109 ? 2.363 14.405 -3.373 1.00 91.88 109 GLN A O 1
ATOM 842 N N . ARG A 1 110 ? 3.582 12.545 -3.708 1.00 91.94 110 ARG A N 1
ATOM 843 C CA . ARG A 1 110 ? 4.874 13.175 -3.972 1.00 91.94 110 ARG A CA 1
ATOM 844 C C . ARG A 1 110 ? 5.287 12.861 -5.405 1.00 91.94 110 ARG A C 1
ATOM 846 O O . ARG A 1 110 ? 4.924 11.814 -5.940 1.00 91.94 110 ARG A O 1
ATOM 853 N N . GLN A 1 111 ? 5.998 13.772 -6.054 1.00 89.38 111 GLN A N 1
ATOM 854 C CA . GLN A 1 111 ? 6.602 13.490 -7.351 1.00 89.38 111 GLN A CA 1
ATOM 855 C C . GLN A 1 111 ? 8.039 13.019 -7.121 1.00 89.38 111 GLN A C 1
ATOM 857 O O . GLN A 1 111 ? 8.891 13.832 -6.779 1.00 89.38 111 GLN A O 1
ATOM 862 N N . ASP A 1 112 ? 8.286 11.721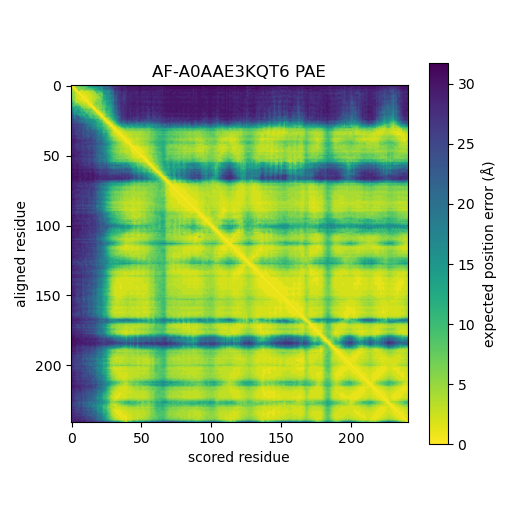 -7.294 1.00 85.75 112 ASP A N 1
ATOM 863 C CA . ASP A 1 112 ? 9.638 11.160 -7.244 1.00 85.75 112 ASP A CA 1
ATOM 864 C C . ASP A 1 112 ? 10.294 11.279 -8.629 1.00 85.75 112 ASP A C 1
ATOM 866 O O . ASP A 1 112 ? 9.623 11.527 -9.640 1.00 85.75 112 ASP A O 1
ATOM 870 N N . ASN A 1 113 ? 11.608 11.043 -8.683 1.00 80.75 113 ASN A N 1
ATOM 871 C CA . ASN A 1 113 ? 12.407 11.104 -9.910 1.00 80.75 113 ASN A CA 1
ATOM 872 C C . ASN A 1 113 ? 11.862 10.213 -11.039 1.00 80.75 113 ASN A C 1
ATOM 874 O O . ASN A 1 113 ? 12.022 10.540 -12.212 1.00 80.75 113 ASN A O 1
ATOM 878 N N . TRP A 1 114 ? 11.218 9.094 -10.698 1.00 82.69 114 TRP A N 1
ATOM 879 C CA . TRP A 1 114 ? 10.766 8.080 -11.664 1.00 82.69 114 TRP A CA 1
ATOM 880 C C . TRP A 1 114 ? 9.257 8.109 -11.918 1.00 82.69 114 TRP A C 1
ATOM 882 O O . TRP A 1 114 ? 8.748 7.393 -12.781 1.00 82.69 114 TRP A O 1
ATOM 892 N N . GLY A 1 115 ? 8.527 8.953 -11.186 1.00 87.31 115 GLY A N 1
ATOM 893 C CA . GLY A 1 115 ? 7.089 9.093 -11.340 1.00 87.31 115 GLY A CA 1
ATOM 894 C C . GLY A 1 115 ? 6.357 9.431 -10.041 1.00 87.31 115 GLY A C 1
ATOM 895 O O . GLY A 1 115 ? 6.971 9.716 -9.012 1.00 87.31 115 GLY A O 1
ATOM 896 N N . PRO A 1 116 ? 5.017 9.433 -10.081 1.00 91.31 116 PRO A N 1
ATOM 897 C CA . PRO A 1 116 ? 4.200 9.698 -8.906 1.00 91.31 116 PRO A CA 1
ATOM 898 C C . PRO A 1 116 ? 4.419 8.644 -7.813 1.00 91.31 116 PRO A C 1
ATOM 900 O O . PRO A 1 116 ? 4.311 7.441 -8.042 1.00 91.31 116 PRO A O 1
ATOM 903 N N . ASN A 1 117 ? 4.649 9.103 -6.591 1.00 91.62 117 ASN A N 1
ATOM 904 C CA . ASN A 1 117 ? 4.624 8.293 -5.386 1.00 91.62 117 ASN A CA 1
ATOM 905 C C . ASN A 1 117 ? 3.356 8.632 -4.603 1.00 91.62 117 ASN A C 1
ATOM 907 O O . ASN A 1 117 ? 3.168 9.759 -4.143 1.00 91.62 117 ASN A O 1
ATOM 911 N N . VAL A 1 118 ? 2.439 7.672 -4.522 1.00 92.19 118 VAL A N 1
ATOM 912 C CA . VAL A 1 118 ? 1.144 7.863 -3.871 1.00 92.19 118 VAL A CA 1
ATOM 913 C C . VAL A 1 118 ? 1.242 7.454 -2.413 1.00 92.19 118 VAL A C 1
ATOM 915 O O . VAL A 1 118 ? 1.712 6.365 -2.110 1.00 92.19 118 VAL A O 1
ATOM 918 N N . GLY A 1 119 ? 0.750 8.312 -1.528 1.00 90.06 119 GLY A N 1
ATOM 919 C CA . GLY A 1 119 ? 0.621 8.048 -0.107 1.00 90.06 119 GLY A CA 1
ATOM 920 C C . GLY A 1 119 ? -0.832 7.957 0.333 1.00 90.06 119 GLY A C 1
ATOM 921 O O . GLY A 1 119 ? -1.696 8.687 -0.163 1.00 90.06 119 GLY A O 1
ATOM 922 N N . PHE A 1 120 ? -1.088 7.065 1.279 1.00 87.69 120 PHE A N 1
ATOM 923 C CA . PHE A 1 120 ? -2.392 6.831 1.875 1.00 87.69 120 PHE A CA 1
ATOM 924 C C . PHE A 1 120 ? -2.269 6.802 3.389 1.00 87.69 120 PHE A C 1
ATOM 926 O O . PHE A 1 120 ? -1.433 6.080 3.926 1.00 87.69 120 PHE A O 1
ATOM 933 N N . GLY A 1 121 ? -3.094 7.599 4.058 1.00 86.00 121 GLY A N 1
ATOM 934 C CA . GLY A 1 121 ? -3.194 7.646 5.506 1.00 86.00 121 GLY A CA 1
ATOM 935 C C . GLY A 1 121 ? -4.607 7.313 5.953 1.00 86.00 121 GLY A C 1
ATOM 936 O O . GLY A 1 121 ? -5.580 7.676 5.285 1.00 86.00 121 GLY A O 1
ATOM 937 N N . PHE A 1 122 ? -4.724 6.627 7.083 1.00 83.25 122 PHE A N 1
ATOM 938 C CA . PHE A 1 122 ? -6.006 6.443 7.743 1.00 83.25 122 PHE A CA 1
ATOM 939 C C . PHE A 1 122 ? -5.862 6.339 9.259 1.00 83.25 122 PHE A C 1
ATOM 941 O O . PHE A 1 122 ? -4.824 5.929 9.780 1.00 83.25 122 PHE A O 1
ATOM 948 N N . VAL A 1 123 ? -6.927 6.723 9.956 1.00 79.38 123 VAL A N 1
ATOM 949 C CA . VAL A 1 123 ? -7.087 6.582 11.402 1.00 79.38 123 VAL A CA 1
ATOM 950 C C . VAL A 1 123 ? -7.871 5.310 11.693 1.00 79.38 123 VAL A C 1
ATOM 952 O O . VAL A 1 123 ? -8.830 4.980 10.995 1.00 79.38 123 VAL A O 1
ATOM 955 N N . GLN A 1 124 ? -7.469 4.602 12.740 1.00 76.56 124 GLN A N 1
ATOM 956 C CA . GLN A 1 124 ? -8.164 3.423 13.234 1.00 76.56 124 GLN A CA 1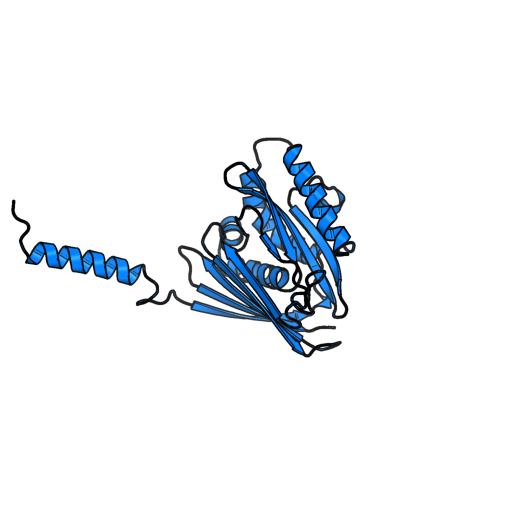
ATOM 957 C C . GLN A 1 124 ? -8.160 3.382 14.763 1.00 76.56 124 GLN A C 1
ATOM 959 O O . GLN A 1 124 ? -7.297 3.970 15.416 1.00 76.56 124 GLN A O 1
ATOM 964 N N . LYS A 1 125 ? -9.112 2.643 15.338 1.00 74.12 125 LYS A N 1
ATOM 965 C CA . LYS A 1 125 ? -9.106 2.302 16.763 1.00 74.12 125 LYS A CA 1
ATOM 966 C C . LYS A 1 125 ? -8.448 0.944 16.959 1.00 74.12 125 LYS A C 1
ATOM 968 O O . LYS A 1 125 ? -8.875 -0.043 16.362 1.00 74.12 125 LYS A O 1
ATOM 973 N N . TYR A 1 126 ? -7.440 0.889 17.819 1.00 72.25 126 TYR A N 1
ATOM 974 C CA . TYR A 1 126 ? -6.774 -0.342 18.223 1.00 72.25 126 TYR A CA 1
ATOM 975 C C . TYR A 1 126 ? -6.752 -0.425 19.747 1.00 72.25 126 TYR A C 1
ATOM 977 O O . TYR A 1 126 ? -6.244 0.471 20.405 1.00 72.25 126 TYR A O 1
ATOM 985 N N . GLN A 1 127 ? -7.334 -1.483 20.321 1.00 72.81 127 GLN A N 1
ATOM 986 C CA . GLN A 1 127 ? -7.417 -1.678 21.781 1.00 72.81 127 GLN A CA 1
ATOM 987 C C . GLN A 1 127 ? -7.996 -0.472 22.556 1.00 72.81 127 GLN A C 1
ATOM 989 O O . GLN A 1 127 ? -7.651 -0.246 23.709 1.00 72.81 127 GLN A O 1
ATOM 994 N N . SER A 1 128 ? -8.948 0.247 21.951 1.00 74.75 128 SER A N 1
ATOM 995 C CA . SER A 1 128 ? -9.566 1.487 22.472 1.00 74.75 128 SER A CA 1
ATOM 996 C C . SER A 1 128 ? -8.700 2.747 22.379 1.00 74.75 128 SER A C 1
ATOM 998 O O . SER A 1 128 ? -9.145 3.807 22.806 1.00 74.75 128 SER A O 1
ATOM 1000 N N . GLU A 1 129 ? -7.517 2.665 21.773 1.00 77.81 129 GLU A N 1
ATOM 1001 C CA . GLU A 1 129 ? -6.667 3.818 21.474 1.00 77.81 129 GLU A CA 1
ATOM 1002 C C . GLU A 1 129 ? -6.792 4.225 20.004 1.00 77.81 129 GLU A C 1
ATOM 1004 O O . GLU A 1 129 ? -6.961 3.389 19.108 1.00 77.81 129 GLU A O 1
ATOM 1009 N N . ILE A 1 130 ? -6.706 5.528 19.749 1.00 80.94 130 ILE A N 1
ATOM 1010 C CA . ILE A 1 130 ? -6.662 6.072 18.394 1.00 80.94 130 ILE A CA 1
ATOM 1011 C C . ILE A 1 130 ? -5.247 5.921 17.848 1.00 80.94 130 ILE A C 1
ATOM 1013 O O . ILE A 1 130 ? -4.259 6.273 18.486 1.00 80.94 130 ILE A O 1
ATOM 1017 N N . SER A 1 131 ? -5.170 5.405 16.630 1.00 80.62 131 SER A N 1
ATOM 1018 C CA . SER A 1 131 ? -3.928 5.111 15.930 1.00 80.62 131 SER A CA 1
ATOM 1019 C C . SER A 1 131 ? -4.006 5.551 14.479 1.00 80.62 131 SER A C 1
ATOM 1021 O O . SER A 1 131 ? -5.091 5.686 13.913 1.00 80.62 131 SER A O 1
ATOM 1023 N N . THR A 1 132 ? -2.845 5.745 13.859 1.00 83.38 132 THR A N 1
ATOM 1024 C CA . THR A 1 132 ? -2.737 6.076 12.436 1.00 83.38 132 THR A CA 1
ATOM 1025 C C . THR A 1 132 ? -1.892 5.043 11.717 1.00 83.38 132 THR A C 1
ATOM 1027 O O . THR A 1 132 ? -0.905 4.558 12.273 1.00 83.38 132 THR A O 1
ATOM 1030 N N . ALA A 1 133 ? -2.239 4.766 10.467 1.00 86.44 133 ALA A N 1
ATOM 1031 C CA . ALA A 1 133 ? -1.396 4.012 9.555 1.00 86.44 133 ALA A CA 1
ATOM 1032 C C . ALA A 1 133 ? -1.165 4.809 8.272 1.00 86.44 133 ALA A C 1
ATOM 1034 O O . ALA A 1 133 ? -2.084 5.461 7.764 1.00 86.44 133 ALA A O 1
ATOM 1035 N N . LYS A 1 134 ? 0.066 4.765 7.760 1.00 89.50 134 LYS A N 1
ATOM 1036 C CA . LYS A 1 134 ? 0.504 5.502 6.571 1.00 89.50 134 LYS A CA 1
ATOM 1037 C C . LYS A 1 134 ? 1.252 4.543 5.659 1.00 89.50 134 LYS A C 1
ATOM 1039 O O . LYS A 1 134 ? 2.122 3.812 6.110 1.00 89.50 134 LYS A O 1
ATOM 1044 N N . ILE A 1 135 ? 0.885 4.508 4.387 1.00 90.81 135 ILE A N 1
ATOM 1045 C CA . ILE A 1 135 ? 1.441 3.570 3.409 1.00 90.81 135 ILE A CA 1
ATOM 1046 C C . ILE A 1 135 ? 1.728 4.336 2.126 1.00 90.81 135 ILE A C 1
ATOM 1048 O O . ILE A 1 135 ? 0.838 5.022 1.614 1.00 90.81 135 ILE A O 1
ATOM 1052 N N . THR A 1 136 ? 2.939 4.218 1.585 1.00 92.06 136 THR A N 1
ATOM 1053 C CA . THR A 1 136 ? 3.331 4.933 0.365 1.00 92.06 136 THR A CA 1
ATOM 1054 C C . THR A 1 136 ? 3.846 4.033 -0.753 1.00 92.06 136 THR A C 1
ATOM 1056 O O . THR A 1 136 ? 4.138 2.850 -0.573 1.00 92.06 136 THR A O 1
ATOM 1059 N N . GLY A 1 137 ? 3.904 4.615 -1.951 1.00 92.25 137 GLY A N 1
ATOM 1060 C CA . GLY A 1 137 ? 4.688 4.156 -3.086 1.00 92.25 137 GLY A CA 1
ATOM 1061 C C . GLY A 1 137 ? 4.425 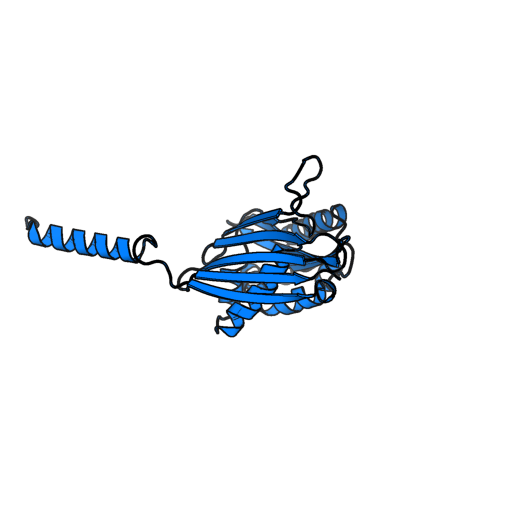2.703 -3.492 1.00 92.25 137 GLY A C 1
ATOM 1062 O O . GLY A 1 137 ? 3.282 2.359 -3.834 1.00 92.25 137 GLY A O 1
ATOM 1063 N N . PRO A 1 138 ? 5.468 1.856 -3.502 1.00 93.00 138 PRO A N 1
ATOM 1064 C CA . PRO A 1 138 ? 5.372 0.458 -3.904 1.00 93.00 138 PRO A CA 1
ATOM 1065 C C . PRO A 1 138 ? 4.301 -0.343 -3.160 1.00 93.00 138 PRO A C 1
ATOM 1067 O O . PRO A 1 138 ? 3.419 -0.914 -3.803 1.00 93.00 138 PRO A O 1
ATOM 1070 N N . THR A 1 139 ? 4.300 -0.341 -1.824 1.00 93.31 139 THR A N 1
ATOM 1071 C CA . THR A 1 139 ? 3.343 -1.139 -1.038 1.00 93.31 139 THR A CA 1
ATOM 1072 C C . THR A 1 139 ? 1.907 -0.699 -1.290 1.00 93.31 139 THR A C 1
ATOM 1074 O O . THR A 1 139 ? 1.026 -1.538 -1.492 1.00 93.31 139 THR A O 1
ATOM 1077 N N . MET A 1 140 ? 1.657 0.612 -1.371 1.00 92.50 140 MET A N 1
ATOM 1078 C CA . MET A 1 140 ? 0.322 1.118 -1.700 1.00 92.50 140 MET A CA 1
ATOM 1079 C C . MET A 1 140 ? -0.116 0.696 -3.113 1.00 92.50 140 MET A C 1
ATOM 1081 O O . MET A 1 140 ? -1.278 0.352 -3.335 1.00 92.50 140 MET A O 1
ATOM 1085 N N . THR A 1 141 ? 0.815 0.663 -4.069 1.00 92.62 141 THR A N 1
ATOM 1086 C CA . THR A 1 141 ? 0.555 0.164 -5.429 1.00 92.62 141 THR A CA 1
ATOM 1087 C C . THR A 1 141 ? 0.191 -1.322 -5.415 1.00 92.62 141 THR A C 1
ATOM 1089 O O . THR A 1 141 ? -0.792 -1.719 -6.046 1.00 92.62 141 THR A O 1
ATOM 1092 N N . GLY A 1 142 ? 0.921 -2.132 -4.643 1.00 93.69 142 GLY A N 1
ATOM 1093 C CA . GLY A 1 142 ? 0.610 -3.545 -4.429 1.00 93.69 142 GLY A CA 1
ATOM 1094 C C . GLY A 1 142 ? -0.794 -3.743 -3.855 1.00 93.69 142 GLY A C 1
ATOM 1095 O O . GLY A 1 142 ? -1.593 -4.487 -4.421 1.00 93.69 142 GLY A O 1
ATOM 1096 N N . ILE A 1 143 ? -1.140 -3.019 -2.786 1.00 93.06 143 ILE A N 1
ATOM 1097 C CA . ILE A 1 143 ? -2.474 -3.069 -2.159 1.00 93.06 143 ILE A CA 1
ATOM 1098 C C . ILE A 1 143 ? -3.572 -2.653 -3.148 1.00 93.06 143 ILE A C 1
ATOM 1100 O O . ILE A 1 143 ? -4.629 -3.286 -3.196 1.00 93.06 143 ILE A O 1
ATOM 1104 N N . HIS A 1 144 ? -3.344 -1.617 -3.960 1.00 91.94 144 HIS A N 1
ATOM 1105 C CA . HIS A 1 144 ? -4.304 -1.180 -4.976 1.00 91.94 144 HIS A CA 1
ATOM 1106 C C . HIS A 1 144 ? -4.620 -2.295 -5.981 1.00 91.94 144 HIS A C 1
ATOM 1108 O O . HIS A 1 144 ? -5.791 -2.585 -6.234 1.00 91.94 144 HIS A O 1
ATOM 1114 N N . VAL A 1 145 ? -3.593 -2.953 -6.526 1.00 92.81 145 VAL A N 1
ATOM 1115 C CA . VAL A 1 145 ? -3.781 -4.073 -7.459 1.00 92.81 145 VAL A CA 1
ATOM 1116 C C . VAL A 1 145 ? -4.424 -5.261 -6.747 1.00 92.81 145 VAL A C 1
ATOM 1118 O O . VAL A 1 145 ? -5.383 -5.841 -7.260 1.00 92.81 145 VAL A O 1
ATOM 1121 N N . ALA A 1 146 ? -3.976 -5.581 -5.532 1.00 93.38 146 ALA A N 1
ATOM 1122 C CA . ALA A 1 146 ? -4.525 -6.680 -4.753 1.00 93.38 146 ALA A CA 1
ATOM 1123 C C . ALA A 1 146 ? -6.010 -6.500 -4.440 1.00 93.38 146 ALA A C 1
ATOM 1125 O O . ALA A 1 146 ? -6.777 -7.453 -4.545 1.00 93.38 146 ALA A O 1
ATOM 1126 N N . THR A 1 147 ? -6.445 -5.272 -4.169 1.00 92.06 147 THR A N 1
ATOM 1127 C CA . THR A 1 147 ? -7.863 -4.940 -3.981 1.00 92.06 147 THR A CA 1
ATOM 1128 C C . THR A 1 147 ? -8.694 -5.369 -5.194 1.00 92.06 147 THR A C 1
ATOM 1130 O O . THR A 1 147 ? -9.758 -5.969 -5.043 1.00 92.06 147 THR A O 1
ATOM 1133 N N . GLN A 1 148 ? -8.194 -5.131 -6.412 1.00 90.88 148 GLN A N 1
ATOM 1134 C CA . GLN A 1 148 ? -8.880 -5.527 -7.645 1.00 90.88 148 GLN A CA 1
ATOM 1135 C C . GLN A 1 148 ? -8.893 -7.046 -7.843 1.00 90.88 148 GLN A C 1
ATOM 1137 O O . GLN A 1 148 ? -9.904 -7.590 -8.285 1.00 90.88 148 GLN A O 1
ATOM 1142 N N . VAL A 1 149 ? -7.787 -7.729 -7.528 1.00 91.81 149 VAL A N 1
ATOM 1143 C CA . VAL A 1 149 ? -7.685 -9.197 -7.603 1.00 91.81 149 VAL A CA 1
ATOM 1144 C C . VAL A 1 149 ? -8.694 -9.840 -6.662 1.00 91.81 149 VAL A C 1
ATOM 1146 O O . VAL A 1 149 ? -9.526 -10.632 -7.097 1.00 91.81 149 VAL A O 1
ATOM 1149 N N . LEU A 1 150 ? -8.663 -9.446 -5.391 1.00 91.69 150 LEU A N 1
ATOM 1150 C CA . LEU A 1 150 ? -9.544 -9.970 -4.357 1.00 91.69 150 LEU A CA 1
ATOM 1151 C C . LEU A 1 150 ? -11.022 -9.716 -4.685 1.00 91.69 150 LEU A C 1
ATOM 1153 O O . LEU A 1 150 ? -11.841 -10.626 -4.576 1.00 91.69 150 LEU A O 1
ATOM 1157 N N . ALA A 1 151 ? -11.361 -8.518 -5.168 1.00 89.81 151 ALA A N 1
ATOM 1158 C CA . ALA A 1 151 ? -12.720 -8.204 -5.602 1.00 89.81 151 ALA A CA 1
ATOM 1159 C C . ALA A 1 151 ? -13.170 -9.065 -6.798 1.00 89.81 151 ALA A C 1
ATOM 1161 O O . ALA A 1 151 ? -14.296 -9.560 -6.813 1.00 89.81 151 ALA A O 1
ATOM 1162 N N . LYS A 1 152 ? -12.293 -9.299 -7.787 1.00 91.06 152 LYS A N 1
ATOM 1163 C CA . LYS A 1 152 ? -12.586 -10.176 -8.940 1.00 91.06 152 LYS A CA 1
ATOM 1164 C C . LYS A 1 152 ? -12.789 -11.638 -8.547 1.00 91.06 152 LYS A C 1
ATOM 1166 O O . LYS A 1 152 ? -13.482 -12.358 -9.256 1.00 91.06 152 LYS A O 1
ATOM 1171 N N . GLN A 1 153 ? -12.223 -12.062 -7.422 1.00 89.81 153 GLN A N 1
ATOM 1172 C CA . GLN A 1 153 ? -12.456 -13.384 -6.843 1.00 89.81 153 GLN A CA 1
ATOM 1173 C C . GLN A 1 153 ? -13.756 -13.484 -6.031 1.00 89.81 153 GLN A C 1
ATOM 1175 O O . GLN A 1 153 ? -14.037 -14.532 -5.457 1.00 89.81 153 GLN A O 1
ATOM 1180 N N . GLY A 1 154 ? -14.559 -12.418 -5.984 1.00 89.56 154 GLY A N 1
ATOM 1181 C CA . GLY A 1 154 ? -15.876 -12.424 -5.349 1.00 89.56 154 GLY A CA 1
ATOM 1182 C C . GLY A 1 154 ? -15.865 -12.121 -3.852 1.00 89.56 154 GLY A C 1
ATOM 1183 O O . GLY A 1 154 ? -16.884 -12.326 -3.195 1.00 89.56 154 GLY A O 1
ATOM 1184 N N . LEU A 1 155 ? -14.753 -11.629 -3.296 1.00 89.88 155 LEU A N 1
A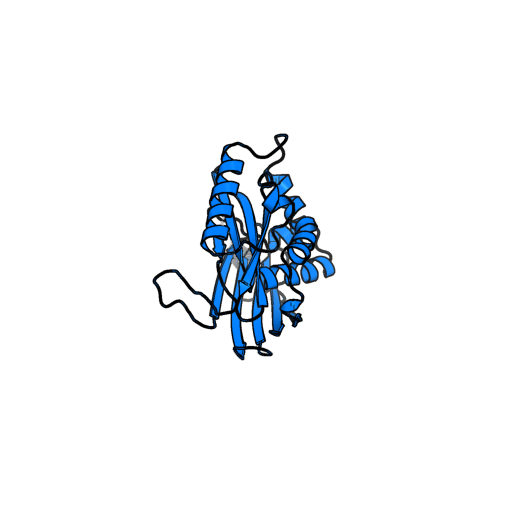TOM 1185 C CA . LEU A 1 155 ? -14.724 -11.190 -1.900 1.00 89.88 155 LEU A CA 1
ATOM 1186 C C . LEU A 1 155 ? -15.580 -9.937 -1.715 1.00 89.88 155 LEU A C 1
ATOM 1188 O O . LEU A 1 155 ? -15.556 -9.016 -2.535 1.00 89.88 155 LEU A O 1
ATOM 1192 N N . SER A 1 156 ? -16.299 -9.883 -0.593 1.00 89.00 156 SER A N 1
ATOM 1193 C CA . SER A 1 156 ? -17.051 -8.689 -0.217 1.00 89.00 156 SER A CA 1
ATOM 1194 C C . SER A 1 156 ? -16.110 -7.525 0.121 1.00 89.00 156 SER A C 1
ATOM 1196 O O . SER A 1 156 ? -14.960 -7.756 0.510 1.00 89.00 156 SER A O 1
ATOM 1198 N N . PRO A 1 157 ? -16.579 -6.266 0.048 1.00 86.06 157 PRO A N 1
ATOM 1199 C CA . PRO A 1 157 ? -15.744 -5.113 0.368 1.00 86.06 157 PRO A CA 1
ATOM 1200 C C . PRO A 1 157 ? -15.043 -5.191 1.731 1.00 86.06 157 PRO A C 1
ATOM 1202 O O . PRO A 1 157 ? -13.849 -4.906 1.823 1.00 86.06 157 PRO A O 1
ATOM 1205 N N . ASN A 1 158 ? -15.753 -5.673 2.754 1.00 84.88 158 ASN A N 1
ATOM 1206 C CA . ASN A 1 158 ? -15.200 -5.859 4.095 1.00 84.88 158 ASN A CA 1
ATOM 1207 C C . ASN A 1 158 ? -14.126 -6.949 4.112 1.00 84.88 158 ASN A C 1
ATOM 1209 O O . ASN A 1 158 ? -13.056 -6.724 4.657 1.00 84.88 158 ASN A O 1
ATOM 1213 N N . GLN A 1 159 ? -14.349 -8.086 3.443 1.00 88.44 159 GLN A N 1
ATOM 1214 C CA . GLN A 1 159 ? -13.343 -9.152 3.358 1.00 88.44 159 GLN A CA 1
ATOM 1215 C C . GLN A 1 159 ? -12.072 -8.695 2.640 1.00 88.44 159 GLN A C 1
ATOM 1217 O O . GLN A 1 159 ? -10.977 -9.093 3.034 1.00 88.44 159 GLN A O 1
ATOM 1222 N N . VAL A 1 160 ? -12.195 -7.862 1.602 1.00 89.94 160 VAL A N 1
ATOM 1223 C CA . VAL A 1 160 ? -11.038 -7.263 0.921 1.00 89.94 160 VAL A CA 1
ATOM 1224 C C . VAL A 1 160 ? -10.263 -6.363 1.888 1.00 89.94 160 VAL A C 1
ATOM 1226 O O . VAL A 1 160 ? -9.056 -6.536 2.048 1.00 89.94 160 VAL A O 1
ATOM 1229 N N . ALA A 1 161 ? -10.950 -5.448 2.578 1.00 86.19 161 ALA A N 1
ATOM 1230 C CA . ALA A 1 161 ? -10.326 -4.543 3.542 1.00 86.19 161 ALA A CA 1
ATOM 1231 C C . ALA A 1 161 ? -9.693 -5.289 4.727 1.00 86.19 161 ALA A C 1
ATOM 1233 O O . ALA A 1 161 ? -8.576 -4.986 5.134 1.00 86.19 161 ALA A O 1
ATOM 1234 N N . ASP A 1 162 ? -10.373 -6.297 5.257 1.00 86.94 162 ASP A N 1
ATOM 1235 C CA . ASP A 1 162 ? -9.908 -7.138 6.357 1.00 86.94 162 ASP A CA 1
ATOM 1236 C C . ASP A 1 162 ? -8.729 -8.039 5.981 1.00 86.94 162 ASP A C 1
ATOM 1238 O O . ASP A 1 162 ? -7.971 -8.439 6.861 1.00 86.94 162 ASP A O 1
ATOM 1242 N N . SER A 1 163 ? -8.550 -8.324 4.689 1.00 91.19 163 SER A N 1
ATOM 1243 C CA . SER A 1 163 ? -7.405 -9.081 4.174 1.00 91.19 163 SER A CA 1
ATOM 1244 C C . SER A 1 163 ? -6.185 -8.203 3.895 1.00 91.19 163 SER A C 1
ATOM 1246 O O . SER A 1 163 ? -5.075 -8.725 3.922 1.00 91.19 163 SER A O 1
ATOM 1248 N N . LEU A 1 164 ? -6.374 -6.905 3.613 1.00 90.75 164 LEU A N 1
ATOM 1249 C CA . LEU A 1 164 ? -5.325 -6.025 3.074 1.00 90.75 164 LEU A CA 1
ATOM 1250 C C . LEU A 1 164 ? -4.938 -4.837 3.955 1.00 90.75 164 LEU A C 1
ATOM 1252 O O . LEU A 1 164 ? -3.835 -4.337 3.800 1.00 90.75 164 LEU A O 1
ATOM 1256 N N . LEU A 1 165 ? -5.814 -4.323 4.821 1.00 88.44 165 LEU A N 1
ATOM 1257 C CA . LEU A 1 165 ? -5.521 -3.104 5.585 1.00 88.44 165 LEU A CA 1
ATOM 1258 C C . LEU A 1 165 ? -4.958 -3.436 6.977 1.00 88.44 165 LEU A C 1
ATOM 1260 O O . LEU A 1 165 ? -5.523 -4.312 7.652 1.00 88.44 165 LEU A O 1
ATOM 1264 N N . PRO A 1 166 ? -3.900 -2.733 7.434 1.00 86.81 166 PRO A N 1
ATOM 1265 C CA . PRO A 1 166 ? -3.252 -3.018 8.711 1.00 86.81 166 PRO A CA 1
ATOM 1266 C C . PRO A 1 166 ? -4.179 -2.850 9.928 1.00 86.81 166 PRO A C 1
ATOM 1268 O O . PRO A 1 166 ? -5.193 -2.166 9.837 1.00 86.81 166 PRO A O 1
ATOM 1271 N N . VAL A 1 167 ? -3.847 -3.488 11.061 1.00 80.50 167 VAL A N 1
ATOM 1272 C CA . VAL A 1 167 ? -4.565 -3.394 12.363 1.00 80.50 167 VAL A CA 1
ATOM 1273 C C . VAL A 1 167 ? -3.666 -2.996 13.550 1.00 80.50 167 VAL A C 1
ATOM 1275 O O . VAL A 1 167 ? -4.009 -3.284 14.687 1.00 80.50 167 VAL A O 1
ATOM 1278 N N . LEU A 1 168 ? -2.489 -2.397 13.346 1.00 66.12 168 LEU A N 1
ATOM 1279 C CA . LEU A 1 168 ? -1.543 -2.117 14.445 1.00 66.12 168 LEU A CA 1
ATOM 1280 C C . LEU A 1 168 ? -1.674 -0.698 15.026 1.00 66.12 168 LEU A C 1
ATOM 1282 O O . LEU A 1 168 ? -2.088 0.222 14.323 1.00 66.12 168 LEU A O 1
ATOM 1286 N N . SER A 1 169 ? -1.259 -0.525 16.292 1.00 61.91 169 SER A N 1
ATOM 1287 C CA . SER A 1 169 ? -1.251 0.769 16.999 1.00 61.91 169 SER A CA 1
ATOM 1288 C C . SER A 1 169 ? -0.498 1.863 16.240 1.00 61.91 169 SER A C 1
ATOM 1290 O O . SER A 1 169 ? -0.866 3.024 16.354 1.00 61.91 169 SER A O 1
ATOM 1292 N N . GLN A 1 170 ? 0.517 1.505 15.446 1.00 64.31 170 GLN A N 1
ATOM 1293 C CA . GLN A 1 170 ? 1.127 2.339 14.408 1.00 64.31 170 GLN A CA 1
ATOM 1294 C C . GLN A 1 170 ? 1.686 1.418 13.311 1.00 64.31 170 GLN A C 1
ATOM 1296 O O . GLN A 1 170 ? 2.395 0.456 13.612 1.00 64.31 170 GLN A O 1
ATOM 1301 N N . PHE A 1 171 ? 1.364 1.687 12.045 1.00 83.88 171 PHE A N 1
ATOM 1302 C CA . PHE A 1 171 ? 2.038 1.070 10.900 1.00 83.88 171 PHE A CA 1
ATOM 1303 C C . PHE A 1 171 ? 2.320 2.142 9.856 1.00 83.88 171 PHE A C 1
ATOM 1305 O O . PHE A 1 171 ? 1.406 2.614 9.181 1.00 83.88 171 PHE A O 1
ATOM 1312 N N . ASP A 1 172 ? 3.594 2.491 9.734 1.00 88.50 172 ASP A N 1
ATOM 1313 C CA . ASP A 1 172 ? 4.071 3.518 8.825 1.00 88.50 172 ASP A CA 1
ATOM 1314 C C . ASP A 1 172 ? 5.074 2.890 7.849 1.00 88.50 172 ASP A C 1
ATOM 1316 O O . ASP A 1 172 ? 6.200 2.560 8.218 1.00 88.50 172 ASP A O 1
ATOM 1320 N N . ASP A 1 173 ? 4.651 2.733 6.600 1.00 89.25 173 ASP A N 1
ATOM 1321 C CA . ASP A 1 173 ? 5.488 2.363 5.466 1.00 89.25 173 ASP A CA 1
ATOM 1322 C C . ASP A 1 173 ? 5.655 3.580 4.553 1.00 89.25 173 ASP A C 1
ATOM 1324 O O . ASP A 1 173 ? 4.735 3.992 3.841 1.00 89.25 173 ASP A O 1
ATOM 1328 N N . TRP A 1 174 ? 6.856 4.151 4.604 1.00 89.56 174 TRP A N 1
ATOM 1329 C CA . TRP A 1 174 ? 7.251 5.344 3.862 1.00 89.56 174 TRP A CA 1
ATOM 1330 C C . TRP A 1 174 ? 8.147 5.036 2.659 1.00 89.56 174 TRP A C 1
ATOM 1332 O O . TRP A 1 174 ? 8.881 5.913 2.191 1.00 89.56 174 TRP A O 1
ATOM 1342 N N . CYS A 1 175 ? 8.114 3.795 2.173 1.00 89.19 175 CYS A N 1
ATOM 1343 C CA . CYS A 1 175 ? 8.896 3.356 1.032 1.00 89.19 175 CYS A CA 1
ATOM 1344 C C . CYS A 1 175 ? 8.682 4.252 -0.200 1.00 89.19 175 CYS A C 1
ATOM 1346 O O . CYS A 1 175 ? 7.566 4.675 -0.541 1.00 89.19 175 CYS A O 1
ATOM 1348 N N . SER A 1 176 ? 9.785 4.518 -0.898 1.00 90.19 176 SER A N 1
ATOM 1349 C CA . SER A 1 176 ? 9.804 5.255 -2.156 1.00 90.19 176 SER A CA 1
ATOM 1350 C C . SER A 1 176 ? 10.136 4.351 -3.332 1.00 90.19 176 SER A C 1
ATOM 1352 O O . SER A 1 176 ? 10.572 3.216 -3.152 1.00 90.19 176 SER A O 1
ATOM 1354 N N . TRP A 1 177 ? 9.986 4.863 -4.554 1.00 90.75 177 TRP A N 1
ATOM 1355 C CA . TRP A 1 177 ? 10.437 4.109 -5.722 1.00 90.75 177 TRP A CA 1
ATOM 1356 C C . TRP A 1 177 ? 11.950 3.871 -5.701 1.00 90.75 177 TRP A C 1
ATOM 1358 O O . TRP A 1 177 ? 12.388 2.862 -6.229 1.00 90.75 177 TRP A O 1
ATOM 1368 N N . GLU A 1 178 ? 12.736 4.699 -5.010 1.00 89.19 178 GLU A N 1
ATOM 1369 C CA . GLU A 1 178 ? 14.187 4.518 -4.852 1.00 89.19 178 GLU A CA 1
ATOM 1370 C C . GLU A 1 178 ? 14.570 3.466 -3.791 1.00 89.19 178 GLU A C 1
ATOM 1372 O O . GLU A 1 178 ? 15.749 3.146 -3.635 1.00 89.19 178 GLU A O 1
ATOM 1377 N N . GLY A 1 179 ? 13.591 2.899 -3.080 1.00 86.75 179 GLY A N 1
ATOM 1378 C CA . GLY A 1 179 ? 13.801 2.001 -1.945 1.00 86.75 179 GLY A CA 1
ATOM 1379 C C . GLY A 1 179 ? 13.510 2.664 -0.595 1.00 86.75 179 GLY A C 1
ATOM 1380 O O . GLY A 1 179 ? 12.914 3.753 -0.521 1.00 86.75 179 GLY A O 1
ATOM 1381 N N . ASP A 1 180 ? 13.933 1.988 0.473 1.00 79.25 180 ASP A N 1
ATOM 1382 C CA . ASP A 1 180 ? 13.826 2.475 1.844 1.00 79.25 180 ASP A CA 1
ATOM 1383 C C . ASP A 1 180 ? 14.860 3.582 2.065 1.00 79.25 180 ASP A C 1
ATOM 1385 O O . ASP A 1 180 ? 16.061 3.333 2.157 1.00 79.25 180 ASP A O 1
ATOM 1389 N N . SER A 1 181 ? 14.398 4.827 2.174 1.00 61.31 181 SER A N 1
ATOM 1390 C CA . SER A 1 181 ? 15.228 5.964 2.574 1.00 61.31 181 SER A CA 1
ATOM 1391 C C . SER A 1 181 ? 14.704 6.540 3.889 1.00 61.31 181 SER A C 1
ATOM 1393 O O . SER A 1 181 ? 13.623 7.126 3.965 1.00 61.31 181 SER A O 1
ATOM 1395 N N . PHE A 1 182 ? 15.475 6.352 4.961 1.00 57.62 182 PHE A N 1
ATOM 1396 C CA . PHE A 1 182 ? 15.186 6.945 6.266 1.00 57.62 182 PHE A CA 1
ATOM 1397 C C . PHE A 1 182 ? 16.010 8.226 6.442 1.00 57.62 182 PHE A C 1
ATOM 1399 O O . PHE A 1 182 ? 17.196 8.230 6.097 1.00 57.62 182 PHE A O 1
ATOM 1406 N N . PRO A 1 183 ? 15.442 9.305 7.011 1.00 43.25 183 PRO A N 1
ATOM 1407 C CA . PRO A 1 183 ? 16.230 10.473 7.383 1.00 43.25 183 PRO A CA 1
ATOM 1408 C C . PRO A 1 183 ? 17.363 10.062 8.340 1.00 43.25 183 PRO A C 1
ATOM 1410 O O . PRO A 1 183 ? 17.102 9.586 9.441 1.00 43.25 183 PRO A O 1
ATOM 1413 N N . GLY A 1 184 ? 18.621 10.221 7.917 1.00 50.38 184 GLY A N 1
ATOM 1414 C CA . GLY A 1 184 ? 19.803 9.973 8.754 1.00 50.38 184 GLY A CA 1
ATOM 1415 C C . GLY A 1 184 ? 20.357 8.541 8.773 1.00 50.38 184 GLY A C 1
ATOM 1416 O O . GLY A 1 184 ? 21.328 8.305 9.487 1.00 50.38 184 GLY A O 1
ATOM 1417 N N . ALA A 1 185 ? 19.815 7.603 7.988 1.00 51.22 185 ALA A N 1
ATOM 1418 C CA . ALA A 1 185 ? 20.381 6.259 7.840 1.00 51.22 185 ALA A CA 1
ATOM 1419 C C . ALA A 1 185 ? 20.636 5.905 6.368 1.00 51.22 185 ALA A C 1
ATOM 1421 O O . ALA A 1 185 ? 19.924 6.355 5.470 1.00 51.22 185 ALA A O 1
ATOM 1422 N N . THR A 1 186 ? 21.630 5.050 6.121 1.00 52.81 186 THR A N 1
ATOM 1423 C CA . THR A 1 186 ? 21.809 4.357 4.839 1.00 52.81 186 THR A CA 1
ATOM 1424 C C . THR A 1 186 ? 20.740 3.272 4.732 1.00 52.81 186 THR A C 1
ATOM 1426 O O . THR A 1 186 ? 20.998 2.107 5.033 1.00 52.81 186 THR A O 1
ATOM 1429 N N . GLY A 1 187 ? 19.508 3.667 4.415 1.00 62.47 187 GLY A N 1
ATOM 1430 C CA . GLY A 1 187 ? 18.441 2.711 4.138 1.00 62.47 187 GLY A CA 1
ATOM 1431 C C . GLY A 1 187 ? 18.781 1.820 2.936 1.00 62.47 187 GLY A C 1
ATOM 1432 O O . GLY A 1 187 ? 19.769 2.049 2.227 1.00 62.47 187 GLY A O 1
ATOM 1433 N N . ASN A 1 188 ? 17.985 0.773 2.725 1.00 72.25 188 ASN A N 1
ATOM 1434 C CA . ASN A 1 188 ? 18.203 -0.144 1.615 1.00 72.25 188 ASN A CA 1
ATOM 1435 C C . ASN A 1 188 ? 17.799 0.542 0.309 1.00 72.25 188 ASN A C 1
ATOM 1437 O O . ASN A 1 188 ? 16.635 0.534 -0.088 1.00 72.25 188 ASN A O 1
ATOM 1441 N N . GLN A 1 189 ? 18.780 1.123 -0.378 1.00 80.06 189 GLN A N 1
ATOM 1442 C CA . GLN A 1 189 ? 18.579 1.564 -1.752 1.00 80.06 189 GLN A CA 1
ATOM 1443 C C . GLN A 1 189 ? 18.090 0.375 -2.582 1.00 80.06 189 GLN A C 1
ATOM 1445 O O . GLN A 1 189 ? 18.561 -0.751 -2.409 1.00 80.06 189 GLN A O 1
ATOM 1450 N N . ASN A 1 190 ? 17.147 0.638 -3.481 1.00 87.69 190 ASN A N 1
ATOM 1451 C CA . ASN A 1 190 ? 16.571 -0.317 -4.425 1.00 87.69 190 ASN A CA 1
ATOM 1452 C C . ASN A 1 190 ? 15.604 -1.349 -3.828 1.00 87.69 190 ASN A C 1
ATOM 1454 O O . ASN A 1 190 ? 14.988 -2.076 -4.596 1.00 87.69 190 ASN A O 1
ATOM 1458 N N . ILE A 1 191 ? 15.440 -1.452 -2.508 1.00 89.75 191 ILE A N 1
ATOM 1459 C CA . ILE A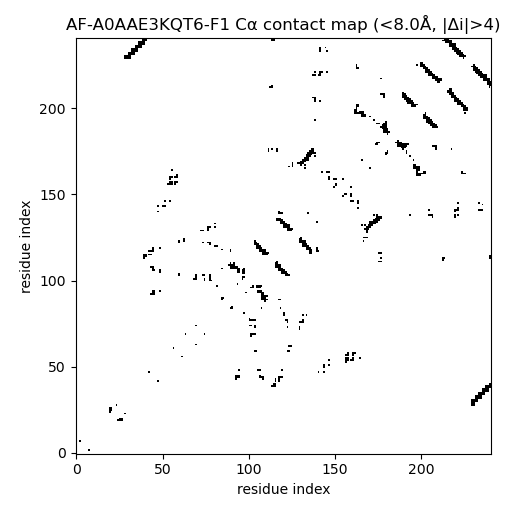 1 191 ? 14.551 -2.453 -1.901 1.00 89.75 191 ILE A CA 1
ATOM 1460 C C . ILE A 1 191 ? 13.701 -1.799 -0.818 1.00 89.75 191 ILE A C 1
ATOM 1462 O O . ILE A 1 191 ? 14.193 -0.967 -0.063 1.00 89.75 191 ILE A O 1
ATOM 1466 N N . CYS A 1 192 ? 12.443 -2.221 -0.713 1.00 88.81 192 CYS A N 1
ATOM 1467 C CA . CYS A 1 192 ? 11.655 -1.997 0.494 1.00 88.81 192 CYS A CA 1
ATOM 1468 C C . CYS A 1 192 ? 11.021 -3.291 0.965 1.00 88.81 192 CYS A C 1
ATOM 1470 O O . CYS A 1 192 ? 10.661 -4.156 0.159 1.00 88.81 192 CYS A O 1
ATOM 1472 N N . PHE A 1 193 ? 10.835 -3.397 2.271 1.00 89.75 193 PHE A N 1
ATOM 1473 C CA . PHE A 1 193 ? 10.120 -4.511 2.862 1.00 89.75 193 PHE A CA 1
ATOM 1474 C C . PHE A 1 193 ? 9.154 -4.015 3.926 1.00 89.75 193 PHE A C 1
ATOM 1476 O O . PHE A 1 193 ? 9.546 -3.319 4.858 1.00 89.75 193 PHE A O 1
ATOM 1483 N N . ALA A 1 194 ? 7.903 -4.445 3.820 1.00 89.31 194 ALA A N 1
ATOM 1484 C CA . ALA A 1 194 ? 6.905 -4.206 4.841 1.00 89.31 194 ALA A CA 1
ATOM 1485 C C . ALA A 1 194 ? 6.189 -5.505 5.191 1.00 89.31 194 ALA A C 1
ATOM 1487 O O . ALA A 1 194 ? 5.848 -6.310 4.326 1.00 89.31 194 ALA A O 1
ATOM 1488 N N . ASN A 1 195 ? 5.929 -5.692 6.478 1.00 90.81 195 ASN A N 1
ATOM 1489 C CA . ASN A 1 195 ? 5.105 -6.779 6.969 1.00 90.81 195 ASN A CA 1
ATOM 1490 C C . ASN A 1 195 ? 4.151 -6.235 8.029 1.00 90.81 195 ASN A C 1
ATOM 1492 O O . ASN A 1 195 ? 4.581 -5.545 8.956 1.00 90.81 195 ASN A O 1
ATOM 1496 N N . TYR A 1 196 ? 2.862 -6.521 7.878 1.00 89.31 196 TYR A N 1
ATOM 1497 C CA . TYR A 1 196 ? 1.846 -6.077 8.813 1.00 89.31 196 TYR A CA 1
ATOM 1498 C C . TYR A 1 196 ? 0.702 -7.073 8.946 1.00 89.31 196 TYR A C 1
ATOM 1500 O O . TYR A 1 196 ? 0.329 -7.799 8.023 1.00 89.31 196 TYR A O 1
ATOM 1508 N N . ARG A 1 197 ? 0.092 -7.053 10.132 1.00 89.12 197 ARG A N 1
ATOM 1509 C CA . ARG A 1 197 ? -1.133 -7.798 10.408 1.00 89.12 197 ARG A CA 1
ATOM 1510 C C . ARG A 1 197 ? -2.344 -7.059 9.879 1.00 89.12 197 ARG A C 1
ATOM 1512 O O . ARG A 1 197 ? -2.414 -5.836 9.983 1.00 89.12 197 ARG A O 1
ATOM 1519 N N . THR A 1 198 ? -3.319 -7.819 9.413 1.00 88.31 198 THR A N 1
ATOM 1520 C CA . THR A 1 198 ? -4.660 -7.376 9.030 1.00 88.31 198 THR A CA 1
ATOM 1521 C C . THR A 1 198 ? -5.694 -8.033 9.947 1.00 88.31 198 THR A C 1
ATOM 1523 O O . THR A 1 198 ? -5.339 -8.836 10.811 1.00 88.31 198 THR A O 1
ATOM 1526 N N . THR A 1 199 ? -6.980 -7.706 9.797 1.00 86.69 199 THR A N 1
ATOM 1527 C CA . THR A 1 199 ? -8.040 -8.347 10.597 1.00 86.69 199 THR A CA 1
ATOM 1528 C C . THR A 1 199 ? -8.071 -9.861 10.372 1.00 86.69 199 THR A C 1
ATOM 1530 O O . THR A 1 199 ? -8.297 -10.621 11.311 1.00 86.69 199 THR A O 1
ATOM 1533 N N . LEU A 1 200 ? -7.851 -10.311 9.130 1.00 89.12 200 LEU A N 1
ATOM 1534 C CA . LEU A 1 200 ? -7.944 -11.726 8.764 1.00 89.12 200 LEU A CA 1
ATOM 1535 C C . LEU A 1 200 ? -6.598 -12.449 8.742 1.00 89.12 200 LEU A C 1
ATOM 1537 O O . LEU A 1 200 ? -6.598 -13.676 8.668 1.00 89.12 200 LEU A O 1
ATOM 1541 N N . GLY A 1 201 ? -5.464 -11.756 8.810 1.00 89.81 201 GLY A N 1
ATOM 1542 C CA . GLY A 1 201 ? -4.167 -12.424 8.843 1.00 89.81 201 GLY A CA 1
ATOM 1543 C C . GLY A 1 201 ? -2.989 -11.479 8.671 1.00 89.81 201 GLY A C 1
ATOM 1544 O O . GLY A 1 201 ? -2.787 -10.592 9.498 1.00 89.81 201 GLY A O 1
ATOM 1545 N N . GLU A 1 202 ? -2.182 -11.703 7.639 1.00 92.38 202 GLU A N 1
ATOM 1546 C CA . GLU A 1 202 ? -0.903 -11.018 7.446 1.00 92.38 202 GLU A CA 1
ATOM 1547 C C . GLU A 1 202 ? -0.675 -10.681 5.973 1.00 92.38 202 GLU A C 1
ATOM 1549 O O . GLU A 1 202 ? -1.090 -11.418 5.071 1.00 92.38 202 GLU A O 1
ATOM 1554 N N . VAL A 1 203 ? -0.020 -9.549 5.733 1.00 93.06 203 VAL A N 1
ATOM 1555 C CA . VAL A 1 203 ? 0.420 -9.130 4.407 1.00 93.06 203 VAL A CA 1
ATOM 1556 C C . VAL A 1 203 ? 1.902 -8.815 4.457 1.00 93.06 203 VAL A C 1
ATOM 1558 O O . VAL A 1 203 ? 2.364 -8.034 5.287 1.00 93.06 203 VAL A O 1
ATOM 1561 N N . THR A 1 204 ? 2.636 -9.397 3.518 1.00 94.44 204 THR A N 1
ATOM 1562 C CA . THR A 1 204 ? 4.036 -9.074 3.261 1.00 94.44 204 THR A CA 1
ATOM 1563 C C . THR A 1 204 ? 4.145 -8.355 1.922 1.00 94.44 204 THR A C 1
ATOM 1565 O O . THR A 1 204 ? 3.610 -8.822 0.921 1.00 94.44 204 THR A O 1
ATOM 1568 N N . SER A 1 205 ? 4.844 -7.228 1.904 1.00 94.31 205 SER A N 1
ATOM 1569 C CA . SER A 1 205 ? 5.177 -6.445 0.718 1.00 94.31 205 SER A CA 1
ATOM 1570 C C . SER A 1 205 ? 6.689 -6.427 0.558 1.00 94.31 205 SER A C 1
ATOM 1572 O O . SER A 1 205 ? 7.411 -6.070 1.490 1.00 94.31 205 SER A O 1
ATOM 1574 N N . ARG A 1 206 ? 7.176 -6.797 -0.622 1.00 94.44 206 ARG A N 1
ATOM 1575 C CA . ARG A 1 206 ? 8.571 -6.635 -1.016 1.00 94.44 206 ARG A CA 1
ATOM 1576 C C . ARG A 1 206 ? 8.611 -5.839 -2.305 1.00 94.44 206 ARG A C 1
ATOM 1578 O O . ARG A 1 206 ? 8.056 -6.255 -3.316 1.00 94.44 206 ARG A O 1
ATOM 1585 N N . TYR A 1 207 ? 9.304 -4.718 -2.273 1.00 94.69 207 TYR A N 1
ATOM 1586 C CA . TYR A 1 207 ? 9.635 -3.962 -3.463 1.00 94.69 207 TYR A CA 1
ATOM 1587 C C . TYR A 1 207 ? 11.093 -4.190 -3.836 1.00 94.69 207 TYR A C 1
ATOM 1589 O O . TYR A 1 207 ? 11.960 -4.186 -2.965 1.00 94.69 207 TYR A O 1
ATOM 1597 N N . GLU A 1 208 ? 11.351 -4.348 -5.127 1.00 94.00 208 GLU A N 1
ATOM 1598 C CA . GLU A 1 208 ? 12.691 -4.390 -5.688 1.00 94.00 208 GLU A CA 1
ATOM 1599 C C . GLU A 1 208 ? 12.748 -3.529 -6.949 1.00 94.00 208 GLU A C 1
ATOM 1601 O O . GLU A 1 208 ? 12.015 -3.743 -7.916 1.00 94.00 208 GLU A O 1
ATOM 1606 N N . LEU A 1 209 ? 13.631 -2.544 -6.938 1.00 93.06 209 LEU A N 1
ATOM 1607 C CA . LEU A 1 209 ? 14.010 -1.780 -8.105 1.00 93.06 209 LEU A CA 1
ATOM 1608 C C . LEU A 1 209 ? 14.915 -2.643 -8.984 1.00 93.06 209 LEU A C 1
ATOM 1610 O O . LEU A 1 209 ? 16.013 -3.014 -8.576 1.00 93.06 209 LEU A O 1
ATOM 1614 N N . ILE A 1 210 ? 14.463 -2.918 -10.203 1.00 92.81 210 ILE A N 1
ATOM 1615 C CA . ILE A 1 210 ? 15.171 -3.798 -11.134 1.00 92.81 210 ILE A CA 1
ATOM 1616 C C . ILE A 1 210 ? 16.027 -2.981 -12.100 1.00 92.81 210 ILE A C 1
ATOM 1618 O O . ILE A 1 210 ? 17.205 -3.267 -12.294 1.00 92.81 210 ILE A O 1
ATOM 1622 N N . GLU A 1 211 ? 15.442 -1.943 -12.694 1.00 92.31 211 GLU A N 1
ATOM 1623 C CA . GLU A 1 211 ? 16.103 -1.062 -13.653 1.00 92.31 211 GLU A CA 1
ATOM 1624 C C . GLU A 1 211 ? 15.867 0.395 -13.218 1.00 92.31 211 GLU A C 1
ATOM 1626 O O . GLU A 1 211 ? 14.738 0.879 -13.327 1.00 92.31 211 GLU A O 1
ATOM 1631 N N . PRO A 1 212 ? 16.885 1.099 -12.684 1.00 88.94 212 PRO A N 1
ATOM 1632 C CA . PRO A 1 212 ? 16.764 2.500 -12.285 1.00 88.94 212 PRO A CA 1
ATOM 1633 C C . PRO A 1 212 ? 16.668 3.445 -13.489 1.00 88.94 212 PRO A C 1
ATOM 1635 O O . PRO A 1 212 ? 17.274 3.210 -14.532 1.00 88.94 212 PRO A O 1
ATOM 1638 N N . GLY A 1 213 ? 15.988 4.579 -13.298 1.00 83.00 213 GLY A N 1
ATOM 1639 C CA . GLY A 1 213 ? 15.937 5.677 -14.269 1.00 83.00 213 GLY A CA 1
ATOM 1640 C C . GLY A 1 213 ? 14.712 5.673 -15.188 1.00 83.00 213 GLY A C 1
ATOM 1641 O O . GLY A 1 213 ? 13.816 4.837 -15.076 1.00 83.00 213 GLY A O 1
ATOM 1642 N N . ALA A 1 214 ? 14.660 6.663 -16.083 1.00 83.06 214 ALA A N 1
ATOM 1643 C CA . ALA A 1 214 ? 13.554 6.841 -17.024 1.00 83.06 214 ALA A CA 1
ATOM 1644 C C . ALA A 1 214 ? 13.425 5.629 -17.960 1.00 83.06 214 ALA A C 1
ATOM 1646 O O . ALA A 1 214 ? 14.419 5.152 -18.508 1.00 83.06 214 ALA A O 1
ATOM 1647 N N . GLY A 1 215 ? 12.203 5.122 -18.128 1.00 85.25 215 GLY A N 1
ATOM 1648 C CA . GLY A 1 215 ? 11.939 3.880 -18.866 1.00 85.25 215 GLY A CA 1
ATOM 1649 C C . GLY A 1 215 ? 12.376 2.589 -18.155 1.00 85.25 215 GLY A C 1
ATOM 1650 O O . GLY A 1 215 ? 12.201 1.510 -18.721 1.00 85.25 215 GLY A O 1
ATOM 1651 N N . GLY A 1 216 ? 12.917 2.691 -16.937 1.00 92.25 216 GLY A N 1
ATOM 1652 C CA . GLY A 1 216 ? 13.248 1.560 -16.079 1.00 92.25 216 GLY A CA 1
ATOM 1653 C C . GLY A 1 216 ? 12.015 0.885 -15.471 1.00 92.25 216 GLY A C 1
ATOM 1654 O O . GLY A 1 216 ? 10.873 1.123 -15.880 1.00 92.25 216 GLY A O 1
ATOM 1655 N N . ARG A 1 217 ? 12.224 0.024 -14.474 1.00 94.69 217 ARG A N 1
ATOM 1656 C CA . ARG A 1 217 ? 11.139 -0.710 -13.813 1.00 94.69 217 ARG A CA 1
ATOM 1657 C C . ARG A 1 217 ? 11.495 -1.192 -12.415 1.00 94.69 217 ARG A C 1
ATOM 1659 O O . ARG A 1 217 ? 12.657 -1.436 -12.091 1.00 94.69 217 ARG A O 1
ATOM 1666 N N . GLY A 1 218 ? 10.460 -1.432 -11.625 1.00 94.31 218 GLY A N 1
ATOM 1667 C CA . GLY A 1 218 ? 10.542 -2.129 -10.347 1.00 94.31 218 GLY A CA 1
ATOM 1668 C C . GLY A 1 218 ? 9.420 -3.150 -10.195 1.00 94.31 218 GLY A C 1
ATOM 1669 O O . GLY A 1 218 ? 8.416 -3.096 -10.903 1.00 94.31 218 GLY A O 1
ATOM 1670 N N . ASN A 1 219 ? 9.590 -4.073 -9.257 1.00 95.44 219 ASN A N 1
ATOM 1671 C CA . ASN A 1 219 ? 8.631 -5.123 -8.951 1.00 95.44 219 ASN A CA 1
ATOM 1672 C C . ASN A 1 219 ? 8.129 -4.976 -7.521 1.00 95.44 219 ASN A C 1
ATOM 1674 O O . ASN A 1 219 ? 8.924 -4.871 -6.591 1.00 95.44 219 ASN A O 1
ATOM 1678 N N . VAL A 1 220 ? 6.811 -5.013 -7.348 1.00 95.69 220 VAL A N 1
ATOM 1679 C CA . VAL A 1 220 ? 6.163 -5.130 -6.040 1.00 95.69 220 VAL A CA 1
ATOM 1680 C C . VAL A 1 220 ? 5.597 -6.536 -5.917 1.00 95.69 220 VAL A C 1
ATOM 1682 O O . VAL A 1 220 ? 4.681 -6.896 -6.650 1.00 95.69 220 VAL A O 1
ATOM 1685 N N . GLU A 1 221 ? 6.122 -7.328 -4.996 1.00 96.25 221 GLU A N 1
ATOM 1686 C CA . GLU A 1 221 ? 5.555 -8.610 -4.598 1.00 96.25 221 GLU A CA 1
ATOM 1687 C C . GLU A 1 221 ? 4.724 -8.412 -3.329 1.00 96.25 221 GLU A C 1
ATOM 1689 O O . GLU A 1 221 ? 5.250 -8.049 -2.278 1.00 96.25 221 GLU A O 1
ATOM 1694 N N . LEU A 1 222 ? 3.417 -8.648 -3.428 1.00 96.19 222 LEU A N 1
ATOM 1695 C CA . LEU A 1 222 ? 2.497 -8.619 -2.301 1.00 96.19 222 LEU A CA 1
ATOM 1696 C C . LEU A 1 222 ? 1.982 -10.031 -2.018 1.00 96.19 222 LEU A C 1
ATOM 1698 O O . LEU A 1 222 ? 1.240 -10.614 -2.812 1.00 96.19 222 LEU A O 1
ATOM 1702 N N . ILE A 1 223 ? 2.344 -10.567 -0.858 1.00 95.56 223 ILE A N 1
ATOM 1703 C CA . ILE A 1 223 ? 1.866 -11.852 -0.359 1.00 95.56 223 ILE A CA 1
ATOM 1704 C C . ILE A 1 223 ? 0.759 -11.586 0.656 1.00 95.56 223 ILE A C 1
ATOM 1706 O O . ILE A 1 223 ? 0.991 -10.945 1.677 1.00 95.56 223 ILE A O 1
ATOM 1710 N N . VAL A 1 224 ? -0.438 -12.100 0.382 1.00 94.75 224 VAL A N 1
ATOM 1711 C CA . VAL A 1 224 ? -1.620 -11.948 1.237 1.00 94.75 224 VAL A CA 1
ATOM 1712 C C . VAL A 1 224 ? -1.988 -13.302 1.829 1.00 94.75 224 VAL A C 1
ATOM 1714 O O . VAL A 1 224 ? -2.358 -14.233 1.104 1.00 94.75 224 VAL A O 1
ATOM 1717 N N . GLU A 1 225 ? -1.925 -13.404 3.154 1.00 92.94 225 GLU A N 1
ATOM 1718 C CA . GLU A 1 225 ? -2.316 -14.587 3.915 1.00 92.94 225 GLU A CA 1
ATOM 1719 C C . GLU A 1 225 ? -3.507 -14.266 4.826 1.00 92.94 225 GLU A C 1
ATOM 1721 O O . GLU A 1 225 ? -3.350 -13.958 6.003 1.00 92.94 225 GLU A O 1
ATOM 1726 N N . ALA A 1 226 ? -4.723 -14.372 4.283 1.00 88.94 226 ALA A N 1
ATOM 1727 C CA . ALA A 1 226 ? -5.966 -14.160 5.026 1.00 88.94 226 ALA A CA 1
ATOM 1728 C C . ALA A 1 226 ? -6.586 -15.487 5.508 1.00 88.94 226 ALA A C 1
ATOM 1730 O O . ALA A 1 226 ? -6.541 -16.519 4.832 1.00 88.94 226 ALA A O 1
ATOM 1731 N N . GLY A 1 227 ? -7.177 -15.472 6.699 1.00 85.12 227 GLY A N 1
ATOM 1732 C CA . GLY A 1 227 ? -7.890 -16.593 7.296 1.00 85.12 227 GLY A CA 1
ATOM 1733 C C . GLY A 1 227 ? -9.082 -17.028 6.445 1.00 85.12 227 GLY A C 1
ATOM 1734 O O . GLY A 1 227 ? -9.829 -16.202 5.925 1.00 85.12 227 GLY A O 1
ATOM 1735 N N . GLY A 1 228 ? -9.251 -18.343 6.288 1.00 80.62 228 GLY A N 1
ATOM 1736 C CA . GLY A 1 228 ? -10.333 -18.916 5.480 1.00 80.62 228 GLY A CA 1
ATOM 1737 C C . GLY A 1 228 ? -10.168 -18.740 3.967 1.00 80.62 228 GLY A C 1
ATOM 1738 O O . GLY A 1 228 ? -11.120 -18.991 3.234 1.00 80.62 228 GLY A O 1
ATOM 1739 N N . GLN A 1 229 ? -8.991 -18.317 3.491 1.00 85.38 229 GLN A N 1
ATOM 1740 C CA . GLN A 1 229 ? -8.723 -18.085 2.071 1.00 85.38 229 GLN A CA 1
ATOM 1741 C C . GLN A 1 229 ? -7.374 -18.685 1.624 1.00 85.38 229 GLN A C 1
ATOM 1743 O O . GLN A 1 229 ? -6.477 -18.869 2.457 1.00 85.38 229 GLN A O 1
ATOM 1748 N N . PRO A 1 230 ? -7.210 -18.989 0.319 1.00 85.62 230 PRO A N 1
ATOM 1749 C CA . PRO A 1 230 ? -5.918 -19.329 -0.275 1.00 85.62 230 PRO A CA 1
ATOM 1750 C C . PRO A 1 230 ? -4.874 -18.229 -0.043 1.00 85.62 230 PRO A C 1
ATOM 1752 O O . PRO A 1 230 ? -5.204 -17.038 -0.005 1.00 85.62 230 PRO A O 1
ATOM 1755 N N . ARG A 1 231 ? -3.602 -18.626 0.064 1.00 90.94 231 ARG A N 1
ATOM 1756 C CA . ARG A 1 231 ? -2.485 -17.677 0.006 1.00 90.94 231 ARG A CA 1
ATOM 1757 C C . ARG A 1 231 ? -2.446 -17.078 -1.395 1.00 90.94 231 ARG A C 1
ATOM 1759 O O . ARG A 1 231 ? -2.571 -17.805 -2.376 1.00 90.94 231 ARG A O 1
ATOM 1766 N N . ARG A 1 232 ? -2.220 -15.773 -1.502 1.00 92.94 232 ARG A N 1
ATOM 1767 C CA . ARG A 1 232 ? -2.098 -15.105 -2.803 1.00 92.94 232 ARG A CA 1
ATOM 1768 C C . ARG A 1 232 ? -0.760 -14.420 -2.914 1.00 92.94 232 ARG A C 1
ATOM 1770 O O . ARG A 1 232 ? -0.393 -13.664 -2.023 1.00 92.94 232 ARG A O 1
ATOM 1777 N N . ASN A 1 233 ? -0.058 -14.694 -4.002 1.00 93.88 233 ASN A N 1
ATOM 1778 C CA . ASN A 1 233 ? 1.136 -13.973 -4.395 1.00 93.88 233 ASN A CA 1
ATOM 1779 C C . ASN A 1 233 ? 0.797 -13.071 -5.586 1.00 93.88 233 ASN A C 1
ATOM 1781 O O . ASN A 1 233 ? 0.403 -13.556 -6.645 1.00 93.88 233 ASN A O 1
ATOM 1785 N N . ILE A 1 234 ? 0.891 -11.760 -5.398 1.00 95.44 234 ILE A N 1
ATOM 1786 C CA . ILE A 1 234 ? 0.523 -10.763 -6.398 1.00 95.44 234 ILE A CA 1
ATOM 1787 C C . ILE A 1 234 ? 1.775 -9.973 -6.743 1.00 95.44 234 ILE A C 1
ATOM 1789 O O . ILE A 1 234 ? 2.256 -9.176 -5.943 1.00 95.44 234 ILE A O 1
ATOM 1793 N N . ILE A 1 235 ? 2.280 -10.186 -7.952 1.00 94.69 235 ILE A N 1
ATOM 1794 C CA . ILE A 1 235 ? 3.455 -9.504 -8.479 1.00 94.69 235 ILE A CA 1
ATOM 1795 C C . ILE A 1 235 ? 2.986 -8.384 -9.404 1.00 94.69 235 ILE A C 1
ATOM 1797 O O . ILE A 1 235 ? 2.242 -8.609 -10.361 1.00 94.69 235 ILE A O 1
ATOM 1801 N N . VAL A 1 236 ? 3.428 -7.165 -9.125 1.00 95.81 236 VAL A N 1
ATOM 1802 C CA . VAL A 1 236 ? 3.157 -5.979 -9.933 1.00 95.81 236 VAL A CA 1
ATOM 1803 C C . VAL A 1 236 ? 4.475 -5.478 -10.506 1.00 95.81 236 VAL A C 1
ATOM 1805 O O . VAL A 1 236 ? 5.298 -4.926 -9.780 1.00 95.81 236 VAL A O 1
ATOM 1808 N N . GLU A 1 237 ? 4.664 -5.649 -11.811 1.00 95.81 237 GLU A N 1
ATOM 1809 C CA . GLU A 1 237 ? 5.728 -4.976 -12.551 1.00 95.81 237 GLU A CA 1
ATOM 1810 C C . GLU A 1 237 ? 5.293 -3.536 -12.833 1.00 95.81 237 GLU A C 1
ATOM 1812 O O . GLU A 1 237 ? 4.294 -3.280 -13.514 1.00 95.81 237 GLU A O 1
ATOM 1817 N N . VAL A 1 238 ? 6.052 -2.581 -12.310 1.00 94.06 238 VAL A N 1
ATOM 1818 C CA . VAL A 1 238 ? 5.818 -1.150 -12.472 1.00 94.06 238 VAL A CA 1
ATOM 1819 C C . VAL A 1 238 ? 6.881 -0.591 -13.403 1.00 94.06 238 VAL A C 1
ATOM 1821 O O . VAL A 1 238 ? 8.059 -0.564 -13.061 1.00 94.06 238 VAL A O 1
ATOM 1824 N N . LYS A 1 239 ? 6.465 -0.111 -14.575 1.00 93.94 239 LYS A N 1
ATOM 1825 C CA . LYS A 1 239 ? 7.351 0.564 -15.530 1.00 93.94 239 LYS A CA 1
ATOM 1826 C C . LYS A 1 239 ? 7.396 2.055 -15.246 1.00 93.94 239 LYS A C 1
ATOM 1828 O O . LYS A 1 239 ? 6.346 2.703 -15.157 1.00 93.94 239 LYS A O 1
ATOM 1833 N N . PHE A 1 240 ? 8.598 2.595 -15.133 1.00 92.25 240 PHE A N 1
ATOM 1834 C CA . PHE A 1 240 ? 8.835 4.021 -14.968 1.00 92.25 240 PHE A CA 1
ATOM 1835 C C . PHE A 1 240 ? 8.696 4.730 -16.311 1.00 92.25 240 PHE A C 1
ATOM 1837 O O . PHE A 1 240 ? 8.860 4.124 -17.371 1.00 92.25 240 PHE A O 1
ATOM 1844 N N . ALA A 1 241 ? 8.285 5.993 -16.258 1.00 74.88 241 ALA A N 1
ATOM 1845 C CA . ALA A 1 241 ? 8.067 6.802 -17.454 1.00 74.88 241 ALA A CA 1
ATOM 1846 C C . ALA A 1 241 ? 9.347 7.516 -17.893 1.00 74.88 241 ALA A C 1
ATOM 1848 O O . ALA A 1 241 ? 10.234 7.723 -17.036 1.00 74.88 241 ALA A O 1
#

Secondary structure (DSSP, 8-state):
----HHHHHHHHHHHHHHHHHHSTTTSPPPEEEEEEEEEGGG--HHHHHHHHHHHHHHHHTTTTTTSSS--HHHHHHHHHHHHHHHHTT--BS--HHHHH---SEEEEEEEETTEEEEEEEEEEEETTEEEEEEEEHHHHHHHHHHHHHHHHTT--HHHHHHHHSB-SSEEEE--BTTB---TTS---BTEEEEEEEBSSEEEEEEEEEEE-STT-EEEEEEEEEETTS-EEEEEEEEE--

pLDDT: mean 79.2, std 15.29, range [41.59, 96.25]

Radius of gyration: 20.69 Å; Cα contacts (8 Å, |Δi|>4): 505; chains: 1; bounding box: 44×67×53 Å

Mean predicted aligned error: 10.27 Å

Foldseek 3Di:
DDDDPVNVVVVVVVVVVVVCVVPCPNPPFAEAEAEAEAEQQPDDQQVLCVLLCQQVVVVQVVQQPPDPFDDPLLLVQLVVVLVVCVVVQQAPRWDPCNVVSRAQKTKTWHADQQHIKIKIKGWGAAPNDIAMEMAIRQLSVQLSVQLVVCVVVVDDSHRSQQQRPARDNYHYHPAHCQGDDDVPDPGDGQWYWDKGAGNFGIKIWIKGFDADDAQGWIKIWIWTDGHPDGIYTYIYIYTTD

InterPro domains:
  IPR006311 Twin-arginine translocation pathway, signal sequence [PS51318] (1-33)

Nearest PDB structures (foldseek):
  4oqe-assembly1_A  TM=7.054E-01  e=9.818E-02  Streptomyces fradiae
  3px2-assembly1_D  TM=7.087E-01  e=2.398E-01  Streptomyces fradiae
  3px3-assembly1_D  TM=7.112E-01  e=2.725E-01  Streptomyces fradiae
  6m81-assembly1_C-2  TM=7.058E-01  e=2.904E-01  Streptomyces fradiae
  3bxo-assembly1_B  TM=5.257E-01  e=1.351E-01  Streptomyces venezuelae